Protein AF-A0A4S4A3K8-F1 (afdb_monomer_lite)

Radius of gyration: 28.91 Å; chains: 1; bounding box: 58×106×48 Å

Organism: NCBI:txid2565924

Secondary structure (DSSP, 8-state):
-------------------------------PPPPPHHHHHHHHHHTTGGGG-SSPP-TT-GGG--TT-GGGSSEEEEEHHHHHTT--TTTHHHHHHHHHTTT----EEE-TTHHHH-EEEETTEEEE---HHHHHTT-HHHHHHHHHHHHHHHHHHHTT---EEEEE--SSEEEEEEE-HHHHHHHHHHHTT-TTTS-B--

Structure (mmCIF, N/CA/C/O backbone):
data_AF-A0A4S4A3K8-F1
#
_entry.id   AF-A0A4S4A3K8-F1
#
loop_
_atom_site.group_PDB
_atom_site.id
_atom_site.type_symbol
_atom_site.label_atom_id
_atom_site.label_alt_id
_atom_site.label_comp_id
_atom_site.label_asym_id
_atom_site.label_entity_id
_atom_site.label_seq_id
_atom_site.pdbx_PDB_ins_code
_atom_site.Cartn_x
_atom_site.Cartn_y
_atom_site.Cartn_z
_atom_site.occupancy
_atom_site.B_iso_or_equiv
_atom_site.auth_seq_id
_atom_site.auth_comp_id
_atom_site.auth_asym_id
_atom_site.auth_atom_id
_atom_site.pdbx_PDB_model_num
ATOM 1 N N . MET A 1 1 ? 43.089 92.356 -0.340 1.00 37.81 1 MET A N 1
ATOM 2 C CA . MET A 1 1 ? 42.004 93.069 -1.051 1.00 37.81 1 MET A CA 1
ATOM 3 C C . MET A 1 1 ? 40.824 92.126 -1.214 1.00 37.81 1 MET A C 1
ATOM 5 O O . MET A 1 1 ? 41.034 90.930 -1.343 1.00 37.81 1 MET A O 1
ATOM 9 N N . LYS A 1 2 ? 39.619 92.682 -1.082 1.00 40.88 2 LYS A N 1
ATOM 10 C CA . LYS A 1 2 ? 38.304 92.027 -1.048 1.00 40.88 2 LYS A CA 1
ATOM 11 C C . LYS A 1 2 ? 37.915 91.407 -2.401 1.00 40.88 2 LYS A C 1
ATOM 13 O O . LYS A 1 2 ? 38.383 91.901 -3.421 1.00 40.88 2 LYS A O 1
ATOM 18 N N . CYS A 1 3 ? 37.003 90.428 -2.350 1.00 38.78 3 CYS A N 1
ATOM 19 C CA . CYS A 1 3 ? 35.752 90.284 -3.135 1.00 38.78 3 CYS A CA 1
ATOM 20 C C . CYS A 1 3 ? 35.477 88.792 -3.411 1.00 38.78 3 CYS A C 1
ATOM 22 O O . CYS A 1 3 ? 36.275 88.133 -4.060 1.00 38.78 3 CYS A O 1
ATOM 24 N N . LEU A 1 4 ? 34.519 88.168 -2.711 1.00 43.31 4 LEU A N 1
ATOM 25 C CA . LEU A 1 4 ? 33.083 88.052 -3.051 1.00 43.31 4 LEU A CA 1
ATOM 26 C C . LEU A 1 4 ? 32.822 87.376 -4.404 1.00 43.31 4 LEU A C 1
ATOM 28 O O . LEU A 1 4 ? 33.165 87.968 -5.416 1.00 43.31 4 LEU A O 1
ATOM 32 N N . PHE A 1 5 ? 32.142 86.219 -4.386 1.00 41.81 5 PHE A N 1
ATOM 33 C CA . PHE A 1 5 ? 30.999 85.821 -5.241 1.00 41.81 5 PHE A CA 1
ATOM 34 C C . PHE A 1 5 ? 30.531 84.383 -4.860 1.00 41.81 5 PHE A C 1
ATOM 36 O O . PHE A 1 5 ? 31.251 83.714 -4.121 1.00 41.81 5 PHE A O 1
ATOM 43 N N . PRO A 1 6 ? 29.293 83.942 -5.174 1.00 50.34 6 PRO A N 1
ATOM 44 C CA . PRO A 1 6 ? 28.219 83.918 -4.185 1.00 50.34 6 PRO A CA 1
ATOM 45 C C . PRO A 1 6 ? 27.569 82.535 -3.961 1.00 50.34 6 PRO A C 1
ATOM 47 O O . PRO A 1 6 ? 27.808 81.554 -4.657 1.00 50.34 6 PRO A O 1
ATOM 50 N N . LEU A 1 7 ? 26.677 82.561 -2.974 1.00 42.59 7 LEU A N 1
ATOM 51 C CA . LEU A 1 7 ? 25.586 81.652 -2.637 1.00 42.59 7 LEU A CA 1
ATOM 52 C C . LEU A 1 7 ? 24.757 81.195 -3.863 1.00 42.59 7 LEU A C 1
ATOM 54 O O . LEU A 1 7 ? 24.256 82.038 -4.608 1.00 42.59 7 LEU A O 1
ATOM 58 N N . LEU A 1 8 ? 24.506 79.887 -3.994 1.00 42.75 8 LEU A N 1
ATOM 59 C CA . LEU A 1 8 ? 23.349 79.360 -4.727 1.00 42.75 8 LEU A CA 1
ATOM 60 C C . LEU A 1 8 ? 22.557 78.425 -3.804 1.00 42.75 8 LEU A C 1
ATOM 62 O O . LEU A 1 8 ? 23.051 77.396 -3.346 1.00 42.75 8 LEU A O 1
ATOM 66 N N . LEU A 1 9 ? 21.332 78.853 -3.513 1.00 45.09 9 LEU A N 1
ATOM 67 C CA . LEU A 1 9 ? 20.295 78.137 -2.782 1.00 45.09 9 LEU A CA 1
ATOM 68 C C . LEU A 1 9 ? 19.829 76.921 -3.601 1.00 45.09 9 LEU A C 1
ATOM 70 O O . LEU A 1 9 ? 19.500 77.076 -4.777 1.00 45.09 9 LEU A O 1
ATOM 74 N N . LEU A 1 10 ? 19.692 75.752 -2.970 1.00 39.78 10 LEU A N 1
ATOM 75 C CA . LEU A 1 10 ? 18.858 74.671 -3.496 1.00 39.78 10 LEU A CA 1
ATOM 76 C C . LEU A 1 10 ? 17.927 74.169 -2.386 1.00 39.78 10 LEU A C 1
ATOM 78 O O . LEU A 1 10 ? 18.338 73.462 -1.470 1.00 39.78 10 LEU A O 1
ATOM 82 N N . THR A 1 11 ? 16.662 74.570 -2.459 1.00 48.94 11 THR A N 1
ATOM 83 C CA . THR A 1 11 ? 15.556 74.003 -1.682 1.00 48.94 11 THR A CA 1
ATOM 84 C C . THR A 1 11 ? 14.866 72.935 -2.515 1.00 48.94 11 THR A C 1
ATOM 86 O O . THR A 1 11 ? 14.270 73.289 -3.530 1.00 48.94 11 THR A O 1
ATOM 89 N N . ILE A 1 12 ? 14.864 71.668 -2.075 1.00 49.34 12 ILE A N 1
ATOM 90 C CA . ILE A 1 12 ? 13.876 70.679 -2.534 1.00 49.34 12 ILE A CA 1
ATOM 91 C C . ILE A 1 12 ? 13.347 69.835 -1.356 1.00 49.34 12 ILE A C 1
ATOM 93 O O . ILE A 1 12 ? 13.995 68.915 -0.875 1.00 49.34 12 ILE A O 1
ATOM 97 N N . ILE A 1 13 ? 12.152 70.241 -0.915 1.00 45.47 13 ILE A N 1
ATOM 98 C CA . ILE A 1 13 ? 10.940 69.463 -0.600 1.00 45.47 13 ILE A CA 1
ATOM 99 C C . ILE A 1 13 ? 11.078 68.235 0.326 1.00 45.47 13 ILE A C 1
ATOM 101 O O . ILE A 1 13 ? 11.463 67.139 -0.072 1.00 45.47 13 ILE A O 1
ATOM 105 N N . VAL A 1 14 ? 10.593 68.428 1.557 1.00 44.03 14 VAL A N 1
ATOM 106 C CA . VAL A 1 14 ? 10.174 67.391 2.509 1.00 44.03 14 VAL A CA 1
ATOM 107 C C . VAL A 1 14 ? 9.036 66.571 1.891 1.00 44.03 14 VAL A C 1
ATOM 109 O O . VAL A 1 14 ? 7.937 67.083 1.693 1.00 44.03 14 VAL A O 1
ATOM 112 N N . SER A 1 15 ? 9.285 65.292 1.608 1.00 36.69 15 SER A N 1
ATOM 113 C CA . SER A 1 15 ? 8.227 64.331 1.291 1.00 36.69 15 SER A CA 1
ATOM 114 C C . SER A 1 15 ? 7.783 63.633 2.574 1.00 36.69 15 SER A C 1
ATOM 116 O O . SER A 1 15 ? 8.531 62.848 3.155 1.00 36.69 15 SER A O 1
ATOM 118 N N . CYS A 1 16 ? 6.549 63.898 3.002 1.00 34.81 16 CYS A N 1
ATOM 119 C CA . CYS A 1 16 ? 5.850 63.102 4.006 1.00 34.81 16 CYS A CA 1
ATOM 120 C C . CYS A 1 16 ? 5.718 61.653 3.516 1.00 34.81 16 CYS A C 1
ATOM 122 O O . CYS A 1 16 ? 5.050 61.394 2.516 1.00 34.81 16 CYS A O 1
ATOM 124 N N . GLN A 1 17 ? 6.308 60.698 4.233 1.00 42.44 17 GLN A N 1
ATOM 125 C CA . GLN A 1 17 ? 5.924 59.293 4.126 1.00 42.44 17 GLN A CA 1
ATOM 126 C C . GLN A 1 17 ? 4.972 58.966 5.276 1.00 42.44 17 GLN A C 1
ATOM 128 O O . GLN A 1 17 ? 5.379 58.854 6.430 1.00 42.44 17 GLN A O 1
ATOM 133 N N . ASN A 1 18 ? 3.692 58.803 4.944 1.00 40.09 18 ASN A N 1
ATOM 134 C CA . ASN A 1 18 ? 2.722 58.159 5.820 1.00 40.09 18 ASN A CA 1
ATOM 135 C C . ASN A 1 18 ? 3.118 56.683 5.976 1.00 40.09 18 ASN A C 1
ATOM 137 O O . ASN A 1 18 ? 2.835 55.865 5.100 1.00 40.09 18 ASN A O 1
ATOM 141 N N . LYS A 1 19 ? 3.764 56.332 7.092 1.00 36.53 19 LYS A N 1
ATOM 142 C CA . LYS A 1 19 ? 3.846 54.942 7.553 1.00 36.53 19 LYS A CA 1
ATOM 143 C C . LYS A 1 19 ? 2.440 54.505 7.965 1.00 36.53 19 LYS A C 1
ATOM 145 O O . LYS A 1 19 ? 1.969 54.862 9.038 1.00 36.53 19 LYS A O 1
ATOM 150 N N . LYS A 1 20 ? 1.765 53.739 7.108 1.00 35.91 20 LYS A N 1
ATOM 151 C CA . LYS A 1 20 ? 0.682 52.861 7.556 1.00 35.91 20 LYS A CA 1
ATOM 152 C C . LYS A 1 20 ? 1.334 51.664 8.241 1.00 35.91 20 LYS A C 1
ATOM 154 O O . LYS A 1 20 ? 1.954 50.839 7.574 1.00 35.91 20 LYS A O 1
ATOM 159 N N . GLU A 1 21 ? 1.227 51.602 9.563 1.00 35.44 21 GLU A N 1
ATOM 160 C CA . GLU A 1 21 ? 1.401 50.352 10.297 1.00 35.44 21 GLU A CA 1
ATOM 161 C C . GLU A 1 21 ? 0.352 49.359 9.795 1.00 35.44 21 GLU A C 1
ATOM 163 O O . GLU A 1 21 ? -0.852 49.569 9.920 1.00 35.44 21 GLU A O 1
ATOM 168 N N . SER A 1 22 ? 0.822 48.290 9.160 1.00 35.41 22 SER A N 1
ATOM 169 C CA . SER A 1 22 ? 0.015 47.104 8.923 1.00 35.41 22 SER A CA 1
ATOM 170 C C . SER A 1 22 ? -0.019 46.323 10.231 1.00 35.41 22 SER A C 1
ATOM 172 O O . SER A 1 22 ? 0.891 45.537 10.509 1.00 35.41 22 SER A O 1
ATOM 174 N N . GLU A 1 23 ? -1.056 46.541 11.037 1.00 37.91 23 GLU A N 1
ATOM 175 C CA . GLU A 1 23 ? -1.419 45.630 12.119 1.00 37.91 23 GLU A CA 1
ATOM 176 C C . GLU A 1 23 ? -1.639 44.240 11.521 1.00 37.91 23 GLU A C 1
ATOM 178 O O . GLU A 1 23 ? -2.648 43.934 10.887 1.00 37.91 23 GLU A O 1
ATOM 183 N N . THR A 1 24 ? -0.635 43.385 11.686 1.00 33.47 24 THR A N 1
ATOM 184 C CA . THR A 1 24 ? -0.768 41.967 11.389 1.00 33.47 24 THR A CA 1
ATOM 185 C C . THR A 1 24 ? -1.644 41.396 12.493 1.00 33.47 24 THR A C 1
ATOM 187 O O . THR A 1 24 ? -1.159 41.110 13.589 1.00 33.47 24 THR A O 1
ATOM 190 N N . ILE A 1 25 ? -2.945 41.275 12.227 1.00 37.66 25 ILE A N 1
ATOM 191 C CA . ILE A 1 25 ? -3.861 40.499 13.060 1.00 37.66 25 ILE A CA 1
ATOM 192 C C . ILE A 1 25 ? -3.296 39.079 13.086 1.00 37.66 25 ILE A C 1
ATOM 194 O O . ILE A 1 25 ? -3.473 38.303 12.148 1.00 37.66 25 ILE A O 1
ATOM 198 N N . LYS A 1 26 ? -2.575 38.741 14.159 1.00 38.84 26 LYS A N 1
ATOM 199 C CA . LYS A 1 26 ? -2.268 37.359 14.513 1.00 38.84 26 LYS A CA 1
ATOM 200 C C . LYS A 1 26 ? -3.602 36.724 14.864 1.00 38.84 26 LYS A C 1
ATOM 202 O O . LYS A 1 26 ? -4.024 36.747 16.017 1.00 38.84 26 LYS A O 1
ATOM 207 N N . THR A 1 27 ? -4.300 36.206 13.860 1.00 41.34 27 THR A N 1
ATOM 208 C CA . THR A 1 27 ? -5.381 35.257 14.090 1.00 41.34 27 THR A CA 1
ATOM 209 C C . THR A 1 27 ? -4.723 34.111 14.839 1.00 41.34 27 THR A C 1
ATOM 211 O O . THR A 1 27 ? -3.877 33.404 14.290 1.00 41.34 27 THR A O 1
ATOM 214 N N . ALA A 1 28 ? -5.011 33.998 16.134 1.00 45.59 28 ALA A N 1
ATOM 215 C CA . ALA A 1 28 ? -4.645 32.823 16.893 1.00 45.59 28 ALA A CA 1
ATOM 216 C C . ALA A 1 28 ? -5.338 31.658 16.189 1.00 45.59 28 ALA A C 1
ATOM 218 O O . ALA A 1 28 ? -6.553 31.502 16.285 1.00 45.59 28 ALA A O 1
ATOM 219 N N . VAL A 1 29 ? -4.575 30.901 15.399 1.00 44.34 29 VAL A N 1
ATOM 220 C CA . VAL A 1 29 ? -5.022 29.615 14.884 1.00 44.34 29 VAL A CA 1
ATOM 221 C C . VAL A 1 29 ? -5.263 28.788 16.133 1.00 44.34 29 VAL A C 1
ATOM 223 O O . VAL A 1 29 ? -4.316 28.336 16.778 1.00 44.34 29 VAL A O 1
ATOM 226 N N . VAL A 1 30 ? -6.528 28.689 16.534 1.00 44.69 30 VAL A N 1
ATOM 227 C CA . VAL A 1 30 ? -6.963 27.764 17.570 1.00 44.69 30 VAL A CA 1
ATOM 228 C C . VAL A 1 30 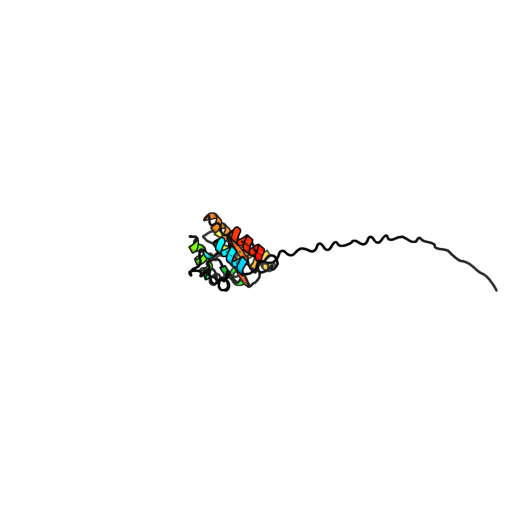? -6.602 26.394 17.018 1.00 44.69 30 VAL A C 1
ATOM 230 O O . VAL A 1 30 ? -7.283 25.877 16.136 1.00 44.69 30 VAL A O 1
ATOM 233 N N . LYS A 1 31 ? -5.453 25.855 17.440 1.00 60.03 31 LYS A N 1
ATOM 234 C CA . LYS A 1 31 ? -5.080 24.483 17.114 1.00 60.03 31 LYS A CA 1
ATOM 235 C C . LYS A 1 31 ? -6.188 23.622 17.698 1.00 60.03 31 LYS A C 1
ATOM 237 O O . LYS A 1 31 ? -6.378 23.643 18.915 1.00 60.03 31 LYS A O 1
ATOM 242 N N . GLU A 1 32 ? -6.944 22.932 16.843 1.00 62.12 32 GLU A N 1
ATOM 243 C CA . GLU A 1 32 ? -7.860 21.908 17.334 1.00 62.12 32 GLU A CA 1
ATOM 244 C C . GLU A 1 32 ? -7.074 20.988 18.279 1.00 62.12 32 GLU A C 1
ATOM 246 O O . GLU A 1 32 ? -5.929 20.634 17.962 1.00 62.12 32 GLU A O 1
ATOM 251 N N . PRO A 1 33 ? -7.635 20.635 19.448 1.00 69.31 33 PRO A N 1
ATOM 252 C CA . PRO A 1 33 ? -6.976 19.706 20.346 1.00 69.31 33 PRO A CA 1
ATOM 253 C C . PRO A 1 33 ? -6.688 18.410 19.585 1.00 69.31 33 PRO A C 1
ATOM 255 O O . PRO A 1 33 ? -7.560 17.861 18.905 1.00 69.31 33 PRO A O 1
ATOM 258 N N . GLN A 1 34 ? -5.438 17.953 19.660 1.00 81.19 34 GLN A N 1
ATOM 259 C CA . GLN A 1 34 ? -5.041 16.716 19.005 1.00 81.19 34 GLN A CA 1
ATOM 260 C C . GLN A 1 34 ? -5.738 15.533 19.663 1.00 81.19 34 GLN A C 1
ATOM 262 O O . GLN A 1 34 ? -5.839 15.461 20.885 1.00 81.19 34 GLN A O 1
ATOM 267 N N . MET A 1 35 ? -6.211 14.609 18.828 1.00 89.38 35 MET A N 1
ATOM 268 C CA . MET A 1 35 ? -6.862 13.384 19.274 1.00 89.38 35 MET A CA 1
ATOM 269 C C . MET A 1 35 ? -5.902 12.568 20.145 1.00 89.38 35 MET A C 1
ATOM 271 O O . MET A 1 35 ? -4.769 12.290 19.733 1.00 89.38 35 MET A O 1
ATOM 275 N N . THR A 1 36 ? -6.354 12.167 21.331 1.00 90.62 36 THR A N 1
ATOM 276 C CA . THR A 1 36 ? -5.573 11.279 22.205 1.00 90.62 36 THR A CA 1
ATOM 277 C C . THR A 1 36 ? -5.426 9.890 21.575 1.00 90.62 36 THR A C 1
ATOM 279 O O . THR A 1 36 ? -6.204 9.515 20.697 1.00 90.62 36 THR A O 1
ATOM 282 N N . ASP A 1 37 ? -4.429 9.111 21.999 1.00 88.88 37 ASP A N 1
ATOM 283 C CA . ASP A 1 37 ? -4.223 7.753 21.464 1.00 88.88 37 ASP A CA 1
ATOM 284 C C . ASP A 1 37 ? -5.422 6.839 21.758 1.00 88.88 37 ASP A C 1
ATOM 286 O O . ASP A 1 37 ? -5.877 6.108 20.879 1.00 88.88 37 ASP A O 1
ATOM 290 N N . ASN A 1 38 ? -6.025 6.970 22.943 1.00 89.56 38 ASN A N 1
ATOM 291 C CA . ASN A 1 38 ? -7.210 6.197 23.319 1.00 89.56 38 ASN A CA 1
ATOM 292 C C . ASN A 1 38 ? -8.426 6.549 22.461 1.00 89.56 38 ASN A C 1
ATOM 294 O O . ASN A 1 38 ? -9.107 5.651 21.971 1.00 89.56 38 ASN A O 1
ATOM 298 N N . GLU A 1 39 ? -8.687 7.838 22.226 1.00 92.19 39 GLU A N 1
ATOM 299 C CA . GLU A 1 39 ? -9.763 8.261 21.319 1.00 92.19 39 GLU A CA 1
ATOM 300 C C . GLU A 1 39 ? -9.528 7.775 19.886 1.00 92.19 39 GLU A C 1
ATOM 302 O O . GLU A 1 39 ? -10.478 7.400 19.197 1.00 92.19 39 GLU A O 1
ATOM 307 N N . PHE A 1 40 ? -8.273 7.782 19.435 1.00 93.50 40 PHE A N 1
ATOM 308 C CA . PHE A 1 40 ? -7.886 7.304 18.113 1.00 93.50 40 PHE A CA 1
ATOM 309 C C . PHE A 1 40 ? -8.176 5.811 17.948 1.00 93.50 40 PHE A C 1
ATOM 311 O O . PHE A 1 40 ? -8.888 5.423 17.018 1.00 93.50 40 PHE A O 1
ATOM 318 N N . VAL A 1 41 ? -7.711 4.984 18.885 1.00 92.06 41 VAL A N 1
ATOM 319 C CA . VAL A 1 41 ? -7.946 3.534 18.875 1.00 92.06 41 VAL A CA 1
ATOM 320 C C . VAL A 1 41 ? -9.437 3.210 19.005 1.00 92.06 41 VAL A C 1
ATOM 322 O O . VAL A 1 41 ? -9.948 2.401 18.232 1.00 92.06 41 VAL A O 1
ATOM 325 N N . LEU A 1 42 ? -10.163 3.878 19.910 1.00 91.81 42 LEU A N 1
ATOM 326 C CA . LEU A 1 42 ? -11.614 3.722 20.079 1.00 91.81 42 LEU A CA 1
ATOM 327 C C . LEU A 1 42 ? -12.376 3.949 18.774 1.00 91.81 42 LEU A C 1
ATOM 329 O O . LEU A 1 42 ? -13.128 3.082 18.329 1.00 91.81 42 LEU A O 1
ATOM 333 N N . LYS A 1 43 ? -12.131 5.088 18.119 1.00 95.12 43 LYS A N 1
ATOM 334 C CA . LYS A 1 43 ? -12.773 5.421 16.842 1.00 95.12 43 LYS A CA 1
ATOM 335 C C . LYS A 1 43 ? -12.453 4.391 15.764 1.00 95.12 43 LYS A C 1
ATOM 337 O O . LYS A 1 43 ? -13.327 4.060 14.969 1.00 95.12 43 LYS A O 1
ATOM 342 N N . LEU A 1 44 ? -11.225 3.869 15.725 1.00 95.25 44 LEU A N 1
ATOM 343 C CA . LEU A 1 44 ? -10.831 2.828 14.772 1.00 95.25 44 LEU A CA 1
ATOM 344 C C . LEU A 1 44 ? -11.526 1.486 15.032 1.00 95.25 44 LEU A C 1
ATOM 346 O O . LEU A 1 44 ? -11.910 0.815 14.070 1.00 95.25 44 LEU A O 1
ATOM 350 N N . ILE A 1 45 ? -11.729 1.110 16.299 1.00 92.94 45 ILE A N 1
ATOM 351 C CA . ILE A 1 45 ? -12.534 -0.063 16.676 1.00 92.94 45 ILE A CA 1
ATOM 352 C C . ILE A 1 45 ? -13.972 0.111 16.172 1.00 92.94 45 ILE A C 1
ATOM 354 O O . ILE A 1 45 ? -14.486 -0.782 15.497 1.00 92.94 45 ILE A O 1
ATOM 358 N N . GLU A 1 46 ? -14.593 1.267 16.428 1.00 94.38 46 GLU A N 1
ATOM 359 C CA . GLU A 1 46 ? -15.973 1.574 16.011 1.00 94.38 46 GLU A CA 1
ATOM 360 C C . GLU A 1 46 ? -16.172 1.465 14.493 1.00 94.38 46 GLU A C 1
ATOM 362 O O . GLU A 1 46 ? -17.191 0.948 14.035 1.00 94.38 46 GLU A O 1
ATOM 367 N N . VAL A 1 47 ? -15.187 1.899 13.696 1.00 96.69 47 VAL A N 1
ATOM 368 C CA . VAL A 1 47 ? -15.236 1.805 12.223 1.00 96.69 47 VAL A CA 1
ATOM 369 C C . VAL A 1 47 ? -14.618 0.516 11.668 1.00 96.69 47 VAL A C 1
ATOM 371 O O . VAL A 1 47 ? -14.293 0.435 10.479 1.00 96.69 47 VAL A O 1
ATOM 374 N N . GLY A 1 48 ? -14.427 -0.499 12.514 1.00 94.62 48 GLY A N 1
ATOM 375 C CA . GLY A 1 48 ? -14.038 -1.846 12.100 1.00 94.62 48 GLY A CA 1
ATOM 376 C C . GLY A 1 48 ? -12.635 -1.960 11.500 1.00 94.62 48 GLY A C 1
ATOM 377 O O . GLY A 1 48 ? -12.409 -2.841 10.668 1.00 94.62 48 GLY A O 1
ATOM 378 N N . PHE A 1 49 ? -11.682 -1.107 11.896 1.00 95.88 49 PHE A N 1
ATOM 379 C CA . PHE A 1 49 ? -10.283 -1.184 11.436 1.00 95.88 49 PHE A CA 1
ATOM 380 C C . PHE A 1 49 ? -9.686 -2.579 11.661 1.00 95.88 49 PHE A C 1
ATOM 382 O O . PHE A 1 49 ? -8.997 -3.140 10.819 1.00 95.88 49 PHE A O 1
ATOM 389 N N . PHE A 1 50 ? -10.047 -3.192 12.775 1.00 93.19 50 PHE A N 1
ATOM 390 C CA . PHE A 1 50 ? -9.467 -4.432 13.253 1.00 93.19 50 PHE A CA 1
ATOM 391 C C . PHE A 1 50 ? -10.154 -5.716 12.759 1.00 93.19 50 PHE A C 1
ATOM 393 O O . PHE A 1 50 ? -9.769 -6.815 13.159 1.00 93.19 50 PHE A O 1
ATOM 400 N N . LYS A 1 51 ? -11.145 -5.602 11.865 1.00 92.50 51 LYS A N 1
ATOM 401 C CA . LYS A 1 51 ? -11.982 -6.715 11.376 1.00 92.50 51 LYS A CA 1
ATOM 402 C C . LYS A 1 51 ? -11.197 -7.894 10.781 1.00 92.50 51 LYS A C 1
ATOM 404 O O . LYS A 1 51 ? -11.683 -9.020 10.816 1.00 92.50 51 LYS A O 1
ATOM 409 N N . HIS A 1 52 ? -10.023 -7.640 10.204 1.00 93.19 52 HIS A N 1
ATOM 410 C CA . HIS A 1 52 ? -9.217 -8.647 9.505 1.00 93.19 52 HIS A CA 1
ATOM 411 C C . HIS A 1 52 ? -7.976 -9.098 10.285 1.00 93.19 52 HIS A C 1
ATOM 413 O O . HIS A 1 52 ? -7.111 -9.754 9.706 1.00 93.19 52 HIS A O 1
ATOM 419 N N . THR A 1 53 ? -7.888 -8.771 11.575 1.00 91.50 53 THR A N 1
ATOM 420 C CA . THR A 1 53 ? -6.750 -9.144 12.425 1.00 91.50 53 THR A CA 1
ATOM 421 C C . THR A 1 53 ? -6.669 -10.664 12.608 1.00 91.50 53 THR A C 1
ATOM 423 O O . THR A 1 53 ? -7.699 -11.328 12.717 1.00 91.50 53 THR A O 1
ATOM 426 N N . GLU A 1 54 ? -5.459 -11.231 12.624 1.00 83.06 54 GLU A N 1
ATOM 427 C CA . GLU A 1 54 ? -5.257 -12.680 12.834 1.00 83.06 54 GLU A CA 1
ATOM 428 C C . GLU A 1 54 ? -5.553 -13.139 14.270 1.00 83.06 54 GLU A C 1
ATOM 430 O O . GLU A 1 54 ? -5.907 -14.295 14.494 1.00 83.06 54 GLU A O 1
ATOM 435 N N . SER A 1 55 ? -5.403 -12.248 15.249 1.00 76.44 55 SER A N 1
ATOM 436 C CA . SER A 1 55 ? -5.675 -12.503 16.660 1.00 76.44 55 SER A CA 1
ATOM 437 C C . SER A 1 55 ? -6.996 -11.876 17.102 1.00 76.44 55 SER A C 1
ATOM 439 O O . SER A 1 55 ? -7.440 -10.844 16.592 1.00 76.44 55 SER A O 1
ATOM 441 N N . THR A 1 56 ? -7.626 -12.493 18.103 1.00 72.25 56 THR A N 1
ATOM 442 C CA . THR A 1 56 ? -8.714 -11.854 18.844 1.00 72.25 56 THR A CA 1
ATOM 443 C C . THR A 1 56 ? -8.185 -10.612 19.536 1.00 72.25 56 THR A C 1
ATOM 445 O O . THR A 1 56 ? -7.264 -10.690 20.350 1.00 72.25 56 THR A O 1
ATOM 448 N N . ILE A 1 57 ? -8.798 -9.478 19.227 1.00 72.81 57 ILE A N 1
ATOM 449 C CA . ILE A 1 57 ? -8.459 -8.208 19.849 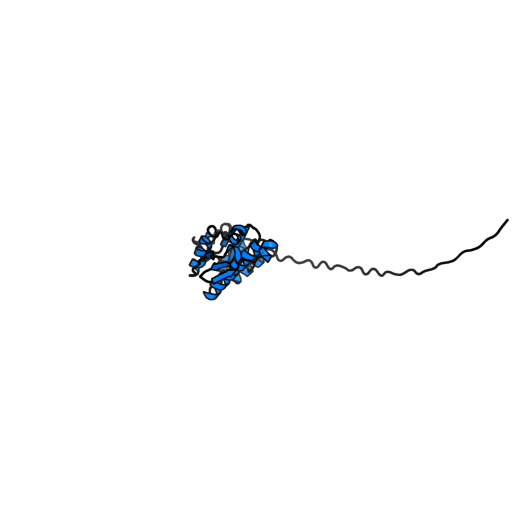1.00 72.81 57 ILE A CA 1
ATOM 450 C C . ILE A 1 57 ? -9.153 -8.089 21.195 1.00 72.81 57 ILE A C 1
ATOM 452 O O . ILE A 1 57 ? -10.379 -8.131 21.289 1.00 72.81 57 ILE A O 1
ATOM 456 N N . ASP A 1 58 ? -8.338 -7.922 22.232 1.00 75.81 58 ASP A N 1
ATOM 457 C CA . ASP A 1 58 ? -8.799 -7.554 23.560 1.00 75.81 58 ASP A CA 1
ATOM 458 C C . ASP A 1 58 ? -9.009 -6.037 23.609 1.00 75.81 58 ASP A C 1
ATOM 460 O O . ASP A 1 58 ? -8.092 -5.259 23.877 1.00 75.81 58 ASP A O 1
ATOM 464 N N . THR A 1 59 ? -10.241 -5.607 23.337 1.00 69.56 59 THR A N 1
ATOM 465 C CA . THR A 1 59 ? -10.618 -4.187 23.352 1.00 69.56 59 THR A CA 1
ATOM 466 C C . THR A 1 59 ? -10.504 -3.550 24.739 1.00 69.56 59 THR A C 1
ATOM 468 O O . THR A 1 59 ? -10.600 -2.331 24.840 1.00 69.56 59 THR A O 1
ATOM 471 N N . THR A 1 60 ? -10.297 -4.331 25.808 1.00 73.56 60 THR A N 1
ATOM 472 C CA . THR A 1 60 ? -10.048 -3.796 27.158 1.00 73.56 60 THR A CA 1
ATOM 473 C C . THR A 1 60 ? -8.604 -3.326 27.350 1.00 73.56 60 THR A C 1
ATOM 475 O O . THR A 1 60 ? -8.321 -2.594 28.295 1.00 73.56 60 THR A O 1
ATOM 478 N N . LYS A 1 61 ? -7.699 -3.682 26.428 1.00 76.56 61 LYS A N 1
ATOM 479 C CA . LYS A 1 61 ? -6.280 -3.302 26.443 1.00 76.56 61 LYS A CA 1
ATOM 480 C C . LYS A 1 61 ? -5.944 -2.370 25.280 1.00 76.56 61 LYS A C 1
ATOM 482 O O . LYS A 1 61 ? -5.101 -2.688 24.444 1.00 76.56 61 LYS A O 1
ATOM 487 N N . MET A 1 62 ? -6.607 -1.217 25.222 1.00 72.81 62 MET A N 1
ATOM 488 C CA . MET A 1 62 ? -6.440 -0.234 24.137 1.00 72.81 62 MET A CA 1
ATOM 489 C C . MET A 1 62 ? -4.986 0.173 23.910 1.00 72.81 62 MET A C 1
ATOM 491 O O . MET A 1 62 ? -4.543 0.191 22.767 1.00 72.81 62 MET A O 1
ATOM 495 N N . ASP A 1 63 ? -4.232 0.372 24.991 1.00 72.06 63 ASP A N 1
ATOM 496 C CA . ASP A 1 63 ? -2.812 0.741 24.951 1.00 72.06 63 ASP A CA 1
ATOM 497 C C . ASP A 1 63 ? -1.926 -0.314 24.259 1.00 72.06 63 ASP A C 1
ATOM 499 O O . ASP A 1 63 ? -0.797 -0.027 23.872 1.00 72.06 63 ASP A O 1
ATOM 503 N N . SER A 1 64 ? -2.421 -1.548 24.101 1.00 71.69 64 SER A N 1
ATOM 504 C CA . SER A 1 64 ? -1.713 -2.635 23.414 1.00 71.69 64 SER A CA 1
ATOM 505 C C . SER A 1 64 ? -2.042 -2.752 21.923 1.00 71.69 64 SER A C 1
ATOM 507 O O . SER A 1 64 ? -1.405 -3.537 21.221 1.00 71.69 64 SER A O 1
ATOM 509 N N . LEU A 1 65 ? -3.023 -1.993 21.417 1.00 83.69 65 LEU A N 1
ATOM 510 C CA . LEU A 1 65 ? -3.442 -2.073 20.020 1.00 83.69 65 LEU A CA 1
ATOM 511 C C . LEU A 1 65 ? -2.552 -1.212 19.128 1.00 83.69 65 LEU A C 1
ATOM 513 O O . LEU A 1 65 ? -2.696 0.005 19.045 1.00 83.69 65 LEU A O 1
ATOM 517 N N . ASN A 1 66 ? -1.658 -1.879 18.403 1.00 88.38 66 ASN A N 1
ATOM 518 C CA . ASN A 1 66 ? -0.792 -1.244 17.423 1.00 88.38 66 ASN A CA 1
ATOM 519 C C . ASN A 1 66 ? -1.437 -1.258 16.027 1.00 88.38 66 ASN A C 1
ATOM 521 O O . ASN A 1 66 ? -1.580 -2.308 15.400 1.00 88.38 66 ASN A O 1
ATOM 525 N N . VAL A 1 67 ? -1.792 -0.079 15.511 1.00 91.50 67 VAL A N 1
ATOM 526 C CA . VAL A 1 67 ? -2.374 0.077 14.162 1.00 91.50 67 VAL A CA 1
ATOM 527 C C . VAL A 1 67 ? -1.373 -0.196 13.031 1.00 91.50 67 VAL A C 1
ATOM 529 O O . VAL A 1 67 ? -1.787 -0.395 11.891 1.00 91.50 67 VAL A O 1
ATOM 532 N N . TYR A 1 68 ? -0.078 -0.232 13.353 1.00 92.25 68 TYR A N 1
ATOM 533 C CA . TYR A 1 68 ? 1.029 -0.551 12.449 1.00 92.25 68 TYR A CA 1
ATOM 534 C C . TYR A 1 68 ? 1.531 -1.997 12.620 1.00 92.25 68 TYR A C 1
ATOM 536 O O . TYR A 1 68 ? 2.619 -2.336 12.166 1.00 92.25 68 TYR A O 1
ATOM 544 N N . ASP A 1 69 ? 0.771 -2.865 13.294 1.00 92.25 69 ASP A N 1
ATOM 545 C CA . ASP A 1 69 ? 1.063 -4.300 13.335 1.00 92.25 69 ASP A CA 1
ATOM 546 C C . ASP A 1 69 ? 0.584 -4.965 12.034 1.00 92.25 69 ASP A C 1
ATOM 548 O O . ASP A 1 69 ? -0.582 -4.858 11.647 1.00 92.25 69 ASP A O 1
ATOM 552 N N . GLU A 1 70 ? 1.468 -5.692 11.356 1.00 93.75 70 GLU A N 1
ATOM 553 C CA . GLU A 1 70 ? 1.160 -6.446 10.137 1.00 93.75 70 GLU A CA 1
ATOM 554 C C . GLU A 1 70 ? 0.082 -7.525 10.348 1.00 93.75 70 GLU A C 1
ATOM 556 O O . GLU A 1 70 ? -0.644 -7.882 9.413 1.00 93.75 70 GLU A O 1
ATOM 561 N N . ASN A 1 71 ? -0.106 -8.001 11.582 1.00 93.00 71 ASN A N 1
ATOM 562 C CA . ASN A 1 71 ? -1.163 -8.948 11.943 1.00 93.00 71 ASN A CA 1
ATOM 563 C C . ASN A 1 71 ? -2.567 -8.349 11.874 1.00 93.00 71 ASN A C 1
ATOM 565 O O . ASN A 1 71 ? -3.534 -9.109 11.809 1.00 93.00 71 ASN A O 1
ATOM 569 N N . THR A 1 72 ? -2.701 -7.020 11.827 1.00 94.94 72 THR A N 1
ATOM 570 C CA . THR A 1 72 ? -3.981 -6.347 11.538 1.00 94.94 72 THR A CA 1
ATOM 571 C C . THR A 1 72 ? -4.461 -6.609 10.111 1.00 94.94 72 THR A C 1
ATOM 573 O O . THR A 1 72 ? -5.631 -6.382 9.795 1.00 94.94 72 THR A O 1
ATOM 576 N N . ASN A 1 73 ? -3.561 -7.059 9.224 1.00 96.88 73 ASN A N 1
ATOM 577 C CA . ASN A 1 73 ? -3.777 -7.130 7.782 1.00 96.88 73 ASN A CA 1
ATOM 578 C C . ASN A 1 73 ? -4.262 -5.787 7.203 1.00 96.88 73 ASN A C 1
ATOM 580 O O . ASN A 1 73 ? -5.077 -5.750 6.275 1.00 96.88 73 ASN A O 1
ATOM 584 N N . LYS A 1 74 ? -3.794 -4.679 7.779 1.00 97.50 74 LYS A N 1
ATOM 585 C CA . LYS A 1 74 ? -4.053 -3.304 7.332 1.00 97.50 74 LYS A CA 1
ATOM 586 C C . LYS A 1 74 ? -2.770 -2.551 7.009 1.00 97.50 74 LYS A C 1
ATOM 588 O O . LYS A 1 74 ? -2.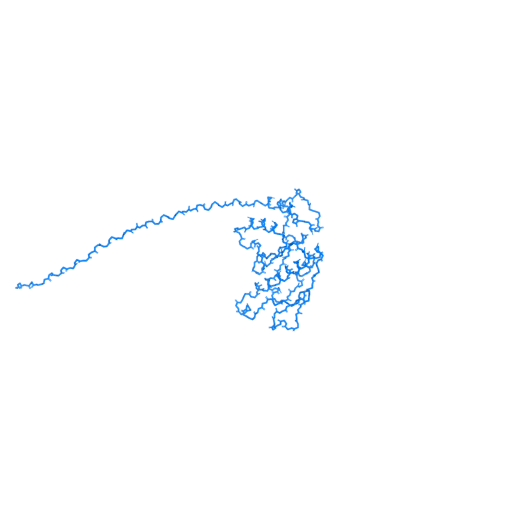852 -1.532 6.340 1.00 97.50 74 LYS A O 1
ATOM 593 N N . PHE A 1 75 ? -1.625 -3.055 7.454 1.00 97.19 75 PHE A N 1
ATOM 594 C CA . PHE A 1 75 ? -0.329 -2.408 7.345 1.00 97.19 75 PHE A CA 1
ATOM 595 C C . PHE A 1 75 ? 0.692 -3.323 6.666 1.00 97.19 75 PHE A C 1
ATOM 597 O O . PHE A 1 75 ? 0.666 -4.545 6.854 1.00 97.19 75 PHE A O 1
ATOM 604 N N . VAL A 1 76 ? 1.586 -2.712 5.893 1.00 97.06 76 VAL A N 1
ATOM 605 C CA . VAL A 1 76 ? 2.785 -3.343 5.339 1.00 97.06 76 VAL A CA 1
ATOM 606 C C . VAL A 1 76 ? 3.930 -2.333 5.344 1.00 97.06 76 VAL A C 1
ATOM 608 O O . VAL A 1 76 ? 3.745 -1.181 4.932 1.00 97.06 76 VAL A O 1
ATOM 611 N N . ARG A 1 77 ? 5.107 -2.762 5.805 1.00 95.62 77 ARG A N 1
ATOM 612 C CA . ARG A 1 77 ? 6.351 -2.001 5.645 1.00 95.62 77 ARG A CA 1
ATOM 613 C C . ARG A 1 77 ? 6.996 -2.337 4.306 1.00 95.62 77 ARG A C 1
ATOM 615 O O . ARG A 1 77 ? 6.930 -3.475 3.848 1.00 95.62 77 ARG A O 1
ATOM 622 N N . ILE A 1 78 ? 7.584 -1.334 3.671 1.00 95.00 78 ILE A N 1
ATOM 623 C CA . ILE A 1 78 ? 8.128 -1.429 2.322 1.00 95.00 78 ILE A CA 1
ATOM 624 C C . ILE A 1 78 ? 9.425 -0.644 2.297 1.00 95.00 78 ILE A C 1
ATOM 626 O O . ILE A 1 78 ? 9.460 0.509 2.708 1.00 95.00 78 ILE A O 1
ATOM 630 N N . ASP A 1 79 ? 10.480 -1.244 1.781 1.00 93.88 79 ASP A N 1
ATOM 631 C CA . ASP A 1 79 ? 11.633 -0.454 1.390 1.00 93.88 79 ASP A CA 1
ATOM 632 C C . ASP A 1 79 ? 11.350 0.156 0.006 1.00 93.88 79 ASP A C 1
ATOM 634 O O . ASP A 1 79 ? 11.061 -0.558 -0.963 1.00 93.88 79 ASP A O 1
ATOM 638 N N . ALA A 1 80 ? 11.327 1.490 -0.072 1.00 93.38 80 ALA A N 1
ATOM 639 C CA . ALA A 1 80 ? 11.052 2.189 -1.325 1.00 93.38 80 ALA A CA 1
ATOM 640 C C . ALA A 1 80 ? 12.139 1.929 -2.378 1.00 93.38 80 ALA A C 1
ATOM 642 O O . ALA A 1 80 ? 11.831 1.926 -3.575 1.00 93.38 80 ALA A O 1
ATOM 643 N N . GLU A 1 81 ? 13.379 1.701 -1.936 1.00 94.06 81 GLU A N 1
ATOM 644 C CA . GLU A 1 81 ? 14.500 1.330 -2.790 1.00 94.06 81 GLU A CA 1
ATOM 645 C C . GLU A 1 81 ? 14.275 -0.065 -3.359 1.00 94.06 81 GLU A C 1
ATOM 647 O O . GLU A 1 81 ? 14.241 -0.211 -4.578 1.00 94.06 81 GLU A O 1
ATOM 652 N N . GLU A 1 82 ? 13.965 -1.058 -2.518 1.00 95.19 82 GLU A N 1
ATOM 653 C CA . GLU A 1 82 ? 13.679 -2.418 -2.997 1.00 95.19 82 GLU A CA 1
ATOM 654 C C . GLU A 1 82 ? 12.534 -2.437 -4.017 1.00 95.19 82 GLU A C 1
ATOM 656 O O . GLU A 1 82 ? 12.652 -3.069 -5.067 1.00 95.19 82 GLU A O 1
ATOM 661 N N . LEU A 1 83 ? 11.442 -1.704 -3.767 1.00 96.50 83 LEU A N 1
ATOM 662 C CA . LEU A 1 83 ? 10.328 -1.617 -4.714 1.00 96.50 83 LEU A CA 1
ATOM 663 C C . LEU A 1 83 ? 10.770 -1.033 -6.063 1.00 96.50 83 LEU A C 1
ATOM 665 O O . LEU A 1 83 ? 10.356 -1.538 -7.111 1.00 96.50 83 LEU A O 1
ATOM 669 N N . ALA A 1 84 ? 11.580 0.026 -6.053 1.00 96.06 84 ALA A N 1
ATOM 670 C CA . ALA A 1 84 ? 12.040 0.678 -7.274 1.00 96.06 84 ALA A CA 1
ATOM 671 C C . ALA A 1 84 ? 13.124 -0.121 -8.011 1.00 96.06 84 ALA A C 1
ATOM 673 O O . ALA A 1 84 ? 13.167 -0.079 -9.234 1.00 96.06 84 ALA A O 1
ATOM 674 N N . GLU A 1 85 ? 13.933 -0.898 -7.293 1.00 95.31 85 GLU A N 1
ATOM 675 C CA . GLU A 1 85 ? 14.922 -1.840 -7.837 1.00 95.31 85 GLU A CA 1
ATOM 676 C C . GLU A 1 85 ? 14.316 -3.211 -8.185 1.00 95.31 85 GLU A C 1
ATOM 678 O O . GLU A 1 85 ? 15.009 -4.184 -8.504 1.00 95.31 85 GLU A O 1
ATOM 683 N N . PHE A 1 86 ? 12.985 -3.298 -8.163 1.00 96.62 86 PHE A N 1
ATOM 684 C CA . PHE A 1 86 ? 12.218 -4.478 -8.540 1.00 96.62 86 PHE A CA 1
ATOM 685 C C . PHE A 1 86 ? 12.479 -5.701 -7.644 1.00 96.62 86 PHE A C 1
ATOM 687 O O . PHE A 1 86 ? 12.361 -6.847 -8.087 1.00 96.62 86 PHE A O 1
ATOM 694 N N . ASN A 1 87 ? 12.844 -5.492 -6.385 1.00 95.94 87 ASN A N 1
ATOM 695 C CA . ASN A 1 87 ? 12.915 -6.529 -5.367 1.00 95.94 87 ASN A CA 1
ATOM 696 C C . ASN A 1 87 ? 11.613 -6.540 -4.552 1.00 95.94 87 ASN A C 1
ATOM 698 O O . ASN A 1 87 ? 11.275 -5.592 -3.852 1.00 95.94 87 ASN A O 1
ATOM 702 N N . PHE A 1 88 ? 10.846 -7.621 -4.678 1.00 96.38 88 PHE A N 1
ATOM 703 C CA . PHE A 1 88 ? 9.476 -7.697 -4.161 1.00 96.38 88 PHE A CA 1
ATOM 704 C C . PHE A 1 88 ? 9.302 -8.707 -3.026 1.00 96.38 88 PHE A C 1
ATOM 706 O O . PHE A 1 88 ? 8.228 -8.781 -2.421 1.00 96.38 88 PHE A O 1
ATOM 713 N N . ASP A 1 89 ? 10.336 -9.495 -2.738 1.00 95.94 89 ASP A N 1
ATOM 714 C CA . ASP A 1 89 ? 10.237 -10.665 -1.866 1.00 95.94 89 ASP A CA 1
ATOM 715 C C . ASP A 1 89 ? 9.990 -10.289 -0.400 1.00 95.94 89 ASP A C 1
ATOM 717 O O . ASP A 1 89 ? 9.351 -11.049 0.331 1.00 95.94 89 ASP A O 1
ATOM 721 N N . SER A 1 90 ? 10.432 -9.102 0.018 1.00 93.44 90 SER A N 1
ATOM 722 C CA . SER A 1 90 ? 10.308 -8.609 1.392 1.00 93.44 90 SER A CA 1
ATOM 723 C C . SER A 1 90 ? 8.876 -8.222 1.779 1.00 93.44 90 SER A C 1
ATOM 725 O O . SER A 1 90 ? 8.470 -8.464 2.914 1.00 93.44 90 SER A O 1
ATOM 727 N N . PHE A 1 91 ? 8.078 -7.672 0.852 1.00 96.25 91 PHE A N 1
ATOM 728 C CA . PHE A 1 91 ? 6.771 -7.077 1.181 1.00 96.25 91 PHE A CA 1
ATOM 729 C C . PHE A 1 91 ? 5.578 -7.669 0.411 1.00 96.25 91 PHE A C 1
ATOM 731 O O . PHE A 1 91 ? 4.441 -7.635 0.900 1.00 96.25 91 PHE A O 1
ATOM 738 N N . VAL A 1 92 ? 5.778 -8.264 -0.774 1.00 98.12 92 VAL A N 1
ATOM 739 C CA . VAL A 1 92 ? 4.670 -8.867 -1.541 1.00 98.12 92 VAL A CA 1
ATOM 740 C C . VAL A 1 92 ? 3.987 -10.033 -0.816 1.00 98.12 92 VAL A C 1
ATOM 742 O O . VAL A 1 92 ? 2.761 -10.133 -0.929 1.00 98.12 92 VAL A O 1
ATOM 745 N N . PRO A 1 93 ? 4.673 -10.901 -0.043 1.00 97.94 93 PRO A N 1
ATOM 746 C CA . PRO A 1 93 ? 3.993 -11.914 0.765 1.00 97.94 93 PRO A CA 1
ATOM 747 C C . PRO A 1 93 ? 2.962 -11.318 1.737 1.00 97.94 93 PRO A C 1
ATOM 749 O O . PRO A 1 93 ? 1.836 -11.817 1.822 1.00 97.94 93 PRO A O 1
ATOM 752 N N . GLN A 1 94 ? 3.300 -10.209 2.400 1.00 97.94 94 GLN A N 1
ATOM 753 C CA . GLN A 1 94 ? 2.384 -9.513 3.304 1.00 97.94 94 GLN A CA 1
ATOM 754 C C . GLN A 1 94 ? 1.234 -8.846 2.535 1.00 97.94 94 GLN A C 1
ATOM 756 O O . GLN A 1 94 ? 0.075 -8.976 2.930 1.00 97.94 94 GLN A O 1
ATOM 761 N N . LEU A 1 95 ? 1.494 -8.225 1.378 1.00 98.50 95 LEU A N 1
ATOM 762 C CA . LEU A 1 95 ? 0.427 -7.706 0.508 1.00 98.50 95 LEU A CA 1
ATOM 763 C C . LEU A 1 95 ? -0.537 -8.803 0.036 1.00 98.50 95 LEU A C 1
ATOM 765 O O . LEU A 1 95 ? -1.752 -8.600 0.054 1.00 98.50 95 LEU A O 1
ATOM 769 N N . LYS A 1 96 ? -0.024 -9.978 -0.349 1.00 98.50 96 LYS A N 1
ATOM 770 C CA . LYS A 1 96 ? -0.846 -11.143 -0.715 1.00 98.50 96 LYS A CA 1
ATOM 771 C C . LYS A 1 96 ? -1.752 -11.554 0.442 1.00 98.50 96 LYS A C 1
ATOM 773 O O . LYS A 1 96 ? -2.942 -11.773 0.226 1.00 98.50 96 LYS A O 1
ATOM 778 N N . LYS A 1 97 ? -1.218 -11.609 1.665 1.00 97.81 97 LYS A N 1
ATOM 779 C CA . LYS A 1 97 ? -1.989 -11.916 2.879 1.00 97.81 97 LYS A CA 1
ATOM 780 C C . LYS A 1 97 ? -3.090 -10.879 3.128 1.00 97.81 97 LYS A C 1
ATOM 782 O O . LYS A 1 97 ? -4.250 -11.254 3.306 1.00 97.81 97 LYS A O 1
ATOM 787 N N . ILE A 1 98 ? -2.755 -9.588 3.061 1.00 98.38 98 ILE A N 1
ATOM 788 C CA . ILE A 1 98 ? -3.706 -8.474 3.197 1.00 98.38 98 ILE A CA 1
ATOM 789 C C . ILE A 1 98 ? -4.840 -8.617 2.177 1.00 98.38 98 ILE A C 1
ATOM 791 O O . ILE A 1 98 ? -6.013 -8.618 2.550 1.00 98.38 98 ILE A O 1
ATOM 795 N N . LEU A 1 99 ? -4.516 -8.771 0.896 1.00 98.50 99 LEU A N 1
ATOM 796 C CA . LEU A 1 99 ? -5.507 -8.828 -0.178 1.00 98.50 99 LEU A CA 1
ATOM 797 C C . LEU A 1 99 ? -6.359 -10.104 -0.129 1.00 98.50 99 LEU A C 1
ATOM 799 O O . LEU A 1 99 ? -7.570 -10.035 -0.354 1.00 98.50 99 LEU A O 1
ATOM 803 N N . ALA A 1 100 ? -5.787 -11.238 0.283 1.00 98.00 100 ALA A N 1
ATOM 804 C CA . ALA A 1 100 ? -6.522 -12.490 0.451 1.00 98.00 100 ALA A CA 1
ATOM 805 C C . ALA A 1 100 ? -7.660 -12.372 1.481 1.00 98.00 100 ALA A C 1
ATOM 807 O O . ALA A 1 100 ? -8.734 -12.930 1.264 1.00 98.00 100 ALA A O 1
ATOM 808 N N . LYS A 1 101 ? -7.499 -11.573 2.550 1.00 97.62 101 LYS A N 1
ATOM 809 C CA . LYS A 1 101 ? -8.589 -11.289 3.513 1.00 97.62 101 LYS A CA 1
ATOM 810 C C . LYS A 1 101 ? -9.781 -10.541 2.893 1.00 97.62 101 LYS A C 1
ATOM 812 O O . LYS A 1 101 ? -10.851 -10.511 3.499 1.00 97.62 101 LYS A O 1
ATOM 817 N N . ARG A 1 102 ? -9.606 -9.957 1.701 1.00 97.69 102 ARG A N 1
ATOM 818 C CA . ARG A 1 102 ? -10.644 -9.303 0.884 1.00 97.69 102 ARG A CA 1
ATOM 819 C C . ARG A 1 102 ? -11.036 -10.130 -0.344 1.00 97.69 102 ARG A C 1
ATOM 821 O O . ARG A 1 102 ? -11.729 -9.620 -1.216 1.00 97.69 102 ARG A O 1
ATOM 828 N N . ASN A 1 103 ? -10.613 -11.395 -0.415 1.00 97.88 103 ASN A N 1
ATOM 829 C CA . ASN A 1 103 ? -10.797 -12.276 -1.573 1.00 97.88 103 ASN A CA 1
ATOM 830 C C . ASN A 1 103 ? -10.184 -11.721 -2.873 1.00 97.88 103 ASN A C 1
ATOM 832 O O . ASN A 1 103 ? -10.696 -11.978 -3.959 1.00 97.88 103 ASN A O 1
ATOM 836 N N . VAL A 1 104 ? -9.085 -10.968 -2.770 1.00 98.25 104 VAL A N 1
ATOM 837 C CA . VAL A 1 104 ? -8.335 -10.443 -3.917 1.00 98.25 104 VAL A CA 1
ATOM 838 C C . VAL A 1 104 ? -6.993 -11.166 -4.007 1.00 98.25 104 VAL A C 1
ATOM 840 O O . VAL A 1 104 ? -6.232 -11.205 -3.042 1.00 98.25 104 VAL A O 1
ATOM 843 N N . SER A 1 105 ? -6.688 -11.742 -5.168 1.00 97.50 105 SER A N 1
ATOM 844 C CA . SER A 1 105 ? -5.376 -12.332 -5.448 1.00 97.50 105 SER A CA 1
ATOM 845 C C . SER A 1 105 ? -4.383 -11.277 -5.933 1.00 97.50 105 SER A C 1
ATOM 847 O O . SER A 1 105 ? -4.771 -10.323 -6.609 1.00 97.50 105 SER A O 1
ATOM 849 N N . LEU A 1 106 ? -3.095 -11.487 -5.659 1.00 98.38 106 LEU A N 1
ATOM 850 C CA . LEU A 1 106 ? -2.008 -10.639 -6.147 1.00 98.38 106 LEU A CA 1
ATOM 851 C C . LEU A 1 106 ? -0.887 -11.492 -6.752 1.00 98.38 106 LEU A C 1
ATOM 853 O O . LEU A 1 106 ? -0.323 -12.343 -6.065 1.00 98.38 106 LEU A O 1
ATOM 857 N N . SER A 1 107 ? -0.536 -11.217 -8.007 1.00 98.00 107 SER A N 1
ATOM 858 C CA . SER A 1 107 ? 0.742 -11.575 -8.628 1.00 98.00 107 SER A CA 1
ATOM 859 C C . SER A 1 107 ? 1.496 -10.302 -8.990 1.00 98.00 107 SER A C 1
ATOM 861 O O . SER A 1 107 ? 0.884 -9.351 -9.478 1.00 98.00 107 SER A O 1
ATOM 863 N N . VAL A 1 108 ? 2.805 -10.307 -8.751 1.00 98.12 108 VAL A N 1
ATOM 864 C CA . VAL A 1 108 ? 3.741 -9.243 -9.120 1.00 98.12 108 VAL A CA 1
ATOM 865 C C . VAL A 1 108 ? 4.931 -9.915 -9.788 1.00 98.12 108 VAL A C 1
ATOM 867 O O . VAL A 1 108 ? 5.555 -10.788 -9.189 1.00 98.12 108 VAL A O 1
ATOM 870 N N . GLU A 1 109 ? 5.216 -9.538 -11.028 1.00 96.94 109 GLU A N 1
ATOM 871 C CA . GLU A 1 109 ? 6.260 -10.144 -11.857 1.00 96.94 109 GLU A CA 1
ATOM 872 C C . GLU A 1 109 ? 7.063 -9.054 -12.575 1.00 96.94 109 GLU A C 1
ATOM 874 O O . GLU A 1 109 ? 6.517 -8.022 -12.973 1.00 96.94 109 GLU A O 1
ATOM 879 N N . LYS A 1 110 ? 8.360 -9.294 -12.784 1.00 96.25 110 LYS A N 1
ATOM 880 C CA . LYS A 1 110 ? 9.189 -8.457 -13.660 1.00 96.25 110 LYS A CA 1
ATOM 881 C C . LYS A 1 110 ? 8.792 -8.689 -15.116 1.00 96.25 110 LYS A C 1
ATOM 883 O O . LYS A 1 110 ? 8.470 -9.815 -15.496 1.00 96.25 110 LYS A O 1
ATOM 888 N N . THR A 1 111 ? 8.831 -7.644 -15.937 1.00 95.19 111 THR A N 1
ATOM 889 C CA . THR A 1 111 ? 8.759 -7.822 -17.394 1.00 95.19 111 THR A CA 1
ATOM 890 C C . THR A 1 111 ? 10.133 -8.203 -17.955 1.00 95.19 111 THR A C 1
ATOM 892 O O . THR A 1 111 ? 11.158 -7.984 -17.314 1.00 95.19 111 THR A O 1
ATOM 895 N N . GLU A 1 112 ? 10.171 -8.765 -19.165 1.00 93.50 112 GLU A N 1
ATOM 896 C CA . GLU A 1 112 ? 11.429 -9.122 -19.844 1.00 93.50 112 GLU A CA 1
ATOM 897 C C . GLU A 1 112 ? 12.289 -7.892 -20.194 1.00 93.50 112 GLU A C 1
ATOM 899 O O . GLU A 1 112 ? 13.509 -7.989 -20.293 1.00 93.50 112 GLU A O 1
ATOM 904 N N . GLU A 1 113 ? 11.662 -6.723 -20.356 1.00 93.62 113 GLU A N 1
ATOM 905 C CA . GLU A 1 113 ? 12.304 -5.469 -20.773 1.00 93.62 113 GLU A CA 1
ATOM 906 C C . GLU A 1 113 ? 12.380 -4.444 -19.630 1.00 93.62 113 GLU A C 1
ATOM 908 O O . GLU A 1 113 ? 12.407 -3.232 -19.870 1.00 93.62 113 GLU A O 1
ATOM 913 N N . ILE A 1 114 ? 12.380 -4.913 -18.380 1.00 93.38 114 ILE A N 1
ATOM 914 C CA . ILE A 1 114 ? 12.285 -4.063 -17.187 1.00 93.38 114 ILE A CA 1
ATOM 915 C C . ILE A 1 114 ? 13.401 -3.013 -17.104 1.00 93.38 114 ILE A C 1
ATOM 917 O O . ILE A 1 114 ? 13.122 -1.861 -16.801 1.00 93.38 114 ILE A O 1
ATOM 921 N N . GLU A 1 115 ? 14.619 -3.367 -17.519 1.00 90.56 115 GLU A N 1
ATOM 922 C CA . GLU A 1 115 ? 15.787 -2.469 -17.563 1.00 90.56 115 GLU A CA 1
ATOM 923 C C . GLU A 1 115 ? 15.642 -1.304 -18.558 1.00 90.56 115 GLU A C 1
ATOM 925 O O . GLU A 1 115 ? 16.422 -0.360 -18.533 1.00 90.56 115 GLU A O 1
ATOM 930 N N . LYS A 1 116 ? 14.679 -1.379 -19.486 1.00 92.25 116 LYS A N 1
ATOM 931 C CA . LYS A 1 116 ? 14.431 -0.339 -20.502 1.00 92.25 116 LYS A CA 1
ATOM 932 C C . LYS A 1 116 ? 13.132 0.416 -20.268 1.00 92.25 116 LYS A C 1
ATOM 934 O O . LYS A 1 116 ? 13.011 1.579 -20.636 1.00 92.25 116 LYS A O 1
ATOM 939 N N . THR A 1 117 ? 12.128 -0.288 -19.763 1.00 94.81 117 THR A N 1
ATOM 940 C CA . THR A 1 117 ? 10.747 0.202 -19.681 1.00 94.81 117 THR A CA 1
ATOM 941 C C . THR A 1 117 ? 10.356 0.593 -18.263 1.00 94.81 117 THR A C 1
ATOM 943 O O . THR A 1 117 ? 9.419 1.377 -18.091 1.00 94.81 117 THR A O 1
ATOM 946 N N . TYR A 1 118 ? 11.067 0.050 -17.267 1.00 97.62 118 TYR A N 1
ATOM 947 C CA . TYR A 1 118 ? 10.742 0.126 -15.845 1.00 97.62 118 TYR A CA 1
ATOM 948 C C . TYR A 1 118 ? 9.318 -0.382 -15.555 1.00 97.62 118 TYR A C 1
ATOM 950 O O . TYR A 1 118 ? 8.634 0.080 -14.638 1.00 97.62 118 TYR A O 1
ATOM 958 N N . GLU A 1 119 ? 8.849 -1.325 -16.380 1.00 97.88 119 GLU A N 1
ATOM 959 C CA . GLU A 1 119 ? 7.537 -1.947 -16.268 1.00 97.88 119 GLU A CA 1
ATOM 960 C C . GLU A 1 119 ? 7.590 -3.256 -15.485 1.00 97.88 119 GLU A C 1
ATOM 962 O O . GLU A 1 119 ? 8.431 -4.132 -15.712 1.00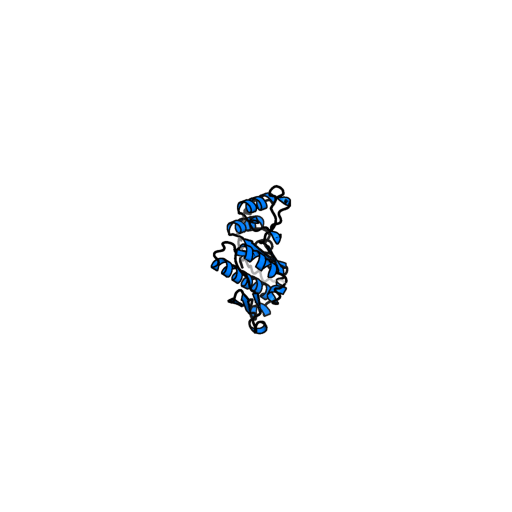 97.88 119 GLU A O 1
ATOM 967 N N . ILE A 1 120 ? 6.587 -3.437 -14.636 1.00 98.06 120 ILE A N 1
ATOM 968 C CA . ILE A 1 120 ? 6.258 -4.709 -13.999 1.00 98.06 120 ILE A CA 1
ATOM 969 C C . ILE A 1 120 ? 4.884 -5.181 -14.460 1.00 98.06 120 ILE A C 1
ATOM 971 O O . ILE A 1 120 ? 4.125 -4.447 -15.097 1.00 98.06 120 ILE A O 1
ATOM 975 N N . LYS A 1 121 ? 4.535 -6.409 -14.097 1.00 98.19 121 LYS A N 1
ATOM 976 C CA . LYS A 1 121 ? 3.207 -6.972 -14.291 1.00 98.19 121 LYS A CA 1
ATOM 977 C C . LYS A 1 121 ? 2.534 -7.169 -12.936 1.00 98.19 121 LYS A C 1
ATOM 979 O O . LYS A 1 121 ? 3.052 -7.906 -12.103 1.00 98.19 121 LYS A O 1
ATOM 984 N N . ILE A 1 122 ? 1.365 -6.566 -12.729 1.00 98.25 122 ILE A N 1
ATOM 985 C CA . ILE A 1 122 ? 0.508 -6.804 -11.559 1.00 98.25 122 ILE A CA 1
ATOM 986 C C . ILE A 1 122 ? -0.797 -7.445 -12.033 1.00 98.25 122 ILE A C 1
ATOM 988 O O . ILE A 1 122 ? -1.544 -6.823 -12.781 1.00 98.25 122 ILE A O 1
ATOM 992 N N . ASN A 1 123 ? -1.095 -8.684 -11.628 1.00 95.75 123 ASN A N 1
ATOM 993 C CA . ASN A 1 123 ? -2.303 -9.419 -12.063 1.00 95.75 123 ASN A CA 1
ATOM 994 C C . ASN A 1 123 ? -2.545 -9.378 -13.589 1.00 95.75 123 ASN A C 1
ATOM 996 O O . ASN A 1 123 ? -3.669 -9.221 -14.055 1.00 95.75 123 ASN A O 1
ATOM 1000 N N . ASN A 1 124 ? -1.478 -9.524 -14.374 1.00 91.94 124 ASN A N 1
ATOM 1001 C CA . ASN A 1 124 ? -1.443 -9.390 -15.836 1.00 91.94 124 ASN A CA 1
ATOM 1002 C C . ASN A 1 124 ? -1.489 -7.971 -16.426 1.00 91.94 124 ASN A C 1
ATOM 1004 O O . ASN A 1 124 ? -1.292 -7.835 -17.633 1.00 91.94 124 ASN A O 1
ATOM 1008 N N . LEU A 1 125 ? -1.666 -6.929 -15.617 1.00 95.12 125 LEU A N 1
ATOM 1009 C CA . LEU A 1 125 ? -1.593 -5.537 -16.059 1.00 95.12 125 LEU A CA 1
ATOM 1010 C C . LEU A 1 125 ? -0.142 -5.066 -16.076 1.00 95.12 125 LEU A C 1
ATOM 1012 O O . LEU A 1 125 ? 0.566 -5.226 -15.085 1.00 95.12 125 LEU A O 1
ATOM 1016 N N . ARG A 1 126 ? 0.294 -4.464 -17.186 1.00 96.75 126 ARG A N 1
ATOM 1017 C CA . ARG A 1 126 ? 1.583 -3.768 -17.239 1.00 96.75 126 ARG A CA 1
ATOM 1018 C C . ARG A 1 126 ? 1.479 -2.448 -16.486 1.00 96.75 126 ARG A C 1
ATOM 1020 O O . ARG A 1 126 ? 0.547 -1.678 -16.712 1.00 96.75 126 ARG A O 1
ATOM 1027 N N . VAL A 1 127 ? 2.434 -2.208 -15.600 1.00 98.06 127 VAL A N 1
ATOM 1028 C CA . VAL A 1 127 ? 2.529 -0.998 -14.786 1.00 98.06 127 VAL A CA 1
ATOM 1029 C C . VAL A 1 127 ? 3.937 -0.455 -14.935 1.00 98.06 127 VAL A C 1
ATOM 1031 O O . VAL A 1 127 ? 4.888 -1.078 -14.468 1.00 98.06 127 VAL A O 1
ATOM 1034 N N . GLN A 1 128 ? 4.064 0.708 -15.567 1.00 97.94 128 GLN A N 1
ATOM 1035 C CA . GLN A 1 128 ? 5.310 1.461 -15.557 1.00 97.94 128 GLN A CA 1
ATOM 1036 C C . GLN A 1 128 ? 5.489 2.089 -14.173 1.00 97.94 128 GLN A C 1
ATOM 1038 O O . GLN A 1 128 ? 4.673 2.913 -13.752 1.00 97.94 128 GLN A O 1
ATOM 1043 N N . LEU A 1 129 ? 6.529 1.674 -13.450 1.00 98.25 129 LEU A N 1
ATOM 1044 C CA . LEU A 1 129 ? 6.811 2.192 -12.113 1.00 98.25 129 LEU A CA 1
ATOM 1045 C C . LEU A 1 129 ? 7.319 3.629 -12.188 1.00 98.25 129 LEU A C 1
ATOM 1047 O O . LEU A 1 129 ? 6.863 4.490 -11.441 1.00 98.25 129 LEU A O 1
ATOM 1051 N N . TYR A 1 130 ? 8.206 3.907 -13.133 1.00 98.00 130 TYR A N 1
ATOM 1052 C CA . TYR A 1 130 ? 8.754 5.231 -13.388 1.00 98.00 130 TYR A CA 1
ATOM 1053 C C . TYR A 1 130 ? 9.280 5.310 -14.822 1.00 98.00 130 TYR A C 1
ATOM 1055 O O . TYR A 1 130 ? 9.211 4.343 -15.575 1.00 98.00 130 TYR A O 1
ATOM 1063 N N . ASN A 1 131 ? 9.771 6.472 -15.231 1.00 97.31 131 ASN A N 1
ATOM 1064 C CA . ASN A 1 131 ? 10.400 6.663 -16.533 1.00 97.31 131 ASN A CA 1
ATOM 1065 C C . ASN A 1 131 ? 11.837 7.182 -16.395 1.00 97.31 131 ASN A C 1
ATOM 1067 O O . ASN A 1 131 ? 12.284 7.559 -15.314 1.00 97.31 131 ASN A O 1
ATOM 1071 N N . GLU A 1 132 ? 12.536 7.242 -17.525 1.00 96.94 132 GLU A N 1
ATOM 1072 C CA . GLU A 1 132 ? 13.925 7.700 -17.618 1.00 96.94 132 GLU A CA 1
ATOM 1073 C C . GLU A 1 132 ? 14.148 9.087 -16.995 1.00 96.94 132 GLU A C 1
ATOM 1075 O O . GLU A 1 132 ? 15.169 9.343 -16.364 1.00 96.94 132 GLU A O 1
ATOM 1080 N N . TRP A 1 133 ? 13.187 10.002 -17.138 1.00 97.19 133 TRP A N 1
ATOM 1081 C CA . TRP A 1 133 ? 13.300 11.335 -16.549 1.00 97.19 133 TRP A CA 1
ATOM 1082 C C . TRP A 1 133 ? 13.264 11.278 -15.015 1.00 97.19 133 TRP A C 1
ATOM 1084 O O . TRP A 1 133 ? 14.089 11.918 -14.371 1.00 97.19 133 TRP A O 1
ATOM 1094 N N . GLN A 1 134 ? 12.378 10.455 -14.445 1.00 96.88 134 GLN A N 1
ATOM 1095 C CA . GLN A 1 134 ? 12.256 10.259 -12.993 1.00 96.88 134 GLN A CA 1
ATOM 1096 C C . GLN A 1 134 ? 13.455 9.520 -12.388 1.00 96.88 134 GLN A C 1
ATOM 1098 O O . GLN A 1 134 ? 13.794 9.709 -11.221 1.00 96.88 134 GLN A O 1
ATOM 1103 N N . LEU A 1 135 ? 14.102 8.658 -13.176 1.00 95.81 135 LEU A N 1
ATOM 1104 C CA . LEU A 1 135 ? 15.369 8.049 -12.785 1.00 95.81 135 LEU A CA 1
ATOM 1105 C C . LEU A 1 135 ? 16.469 9.115 -12.698 1.00 95.81 135 LEU A C 1
ATOM 1107 O O . LEU A 1 135 ? 17.159 9.217 -11.688 1.00 95.81 135 LEU A O 1
ATOM 1111 N N . ASN A 1 136 ? 16.587 9.954 -13.730 1.00 96.50 136 ASN A N 1
ATOM 1112 C CA . ASN A 1 136 ? 17.630 10.976 -13.822 1.00 96.50 136 ASN A CA 1
ATOM 1113 C C . ASN A 1 136 ? 17.477 12.121 -12.806 1.00 96.50 136 ASN A C 1
ATOM 1115 O O . ASN A 1 136 ? 18.481 12.700 -12.393 1.00 96.50 136 ASN A O 1
ATOM 1119 N N . ASP A 1 137 ? 16.252 12.468 -12.404 1.00 96.00 137 ASP A N 1
ATOM 1120 C CA . ASP A 1 137 ? 16.001 13.522 -11.410 1.00 96.00 137 ASP A CA 1
ATOM 1121 C C . ASP A 1 137 ? 15.941 13.011 -9.956 1.00 96.00 137 ASP A C 1
ATOM 1123 O O . ASP A 1 137 ? 15.790 13.808 -9.027 1.00 96.00 137 ASP A O 1
ATOM 1127 N N . GLY A 1 138 ? 16.080 11.696 -9.750 1.00 93.38 138 GLY A N 1
ATOM 1128 C CA . GLY A 1 138 ? 16.055 11.055 -8.435 1.00 93.38 138 GLY A CA 1
ATOM 1129 C C . GLY A 1 138 ? 14.658 10.882 -7.826 1.00 93.38 138 GLY A C 1
ATOM 1130 O O . GLY A 1 138 ? 14.545 10.479 -6.670 1.00 93.38 138 GLY A O 1
ATOM 1131 N N . SER A 1 139 ? 13.578 11.161 -8.562 1.00 93.81 139 SER A N 1
ATOM 1132 C CA . SER A 1 139 ? 12.198 10.997 -8.077 1.00 93.81 139 SER A CA 1
ATOM 1133 C C . SER A 1 139 ? 11.633 9.579 -8.246 1.00 93.81 139 SER A C 1
ATOM 1135 O O . SER A 1 139 ? 10.500 9.314 -7.828 1.00 93.81 139 SER A O 1
ATOM 1137 N N . PHE A 1 140 ? 12.403 8.654 -8.826 1.00 95.00 140 PHE A N 1
ATOM 1138 C CA . PHE A 1 140 ? 11.960 7.303 -9.175 1.00 95.00 140 PHE A CA 1
ATOM 1139 C C . PHE A 1 140 ? 11.436 6.477 -7.991 1.00 95.00 140 PHE A C 1
ATOM 1141 O O . PHE A 1 140 ? 10.414 5.823 -8.164 1.00 95.00 140 PHE A O 1
ATOM 1148 N N . TRP A 1 141 ? 12.007 6.562 -6.780 1.00 93.94 141 TRP A N 1
ATOM 1149 C CA . TRP A 1 141 ? 11.460 5.868 -5.594 1.00 93.94 141 TRP A CA 1
ATOM 1150 C C . TRP A 1 141 ? 10.014 6.281 -5.287 1.00 93.94 141 TRP A C 1
ATOM 1152 O O . TRP A 1 141 ? 9.128 5.451 -5.049 1.00 93.94 141 TRP A O 1
ATOM 1162 N N . LYS A 1 142 ? 9.743 7.590 -5.357 1.00 93.06 142 LYS A N 1
ATOM 1163 C CA . LYS A 1 142 ? 8.399 8.141 -5.161 1.00 93.06 142 LYS A CA 1
ATOM 1164 C C . LYS A 1 142 ? 7.470 7.747 -6.307 1.00 93.06 142 LYS A C 1
ATOM 1166 O O . LYS A 1 142 ? 6.332 7.360 -6.068 1.00 93.06 142 LYS A O 1
ATOM 1171 N N . ALA A 1 143 ? 7.941 7.840 -7.547 1.00 96.06 143 ALA A N 1
ATOM 1172 C CA . ALA A 1 143 ? 7.150 7.459 -8.712 1.00 96.06 143 ALA A CA 1
ATOM 1173 C C . ALA A 1 143 ? 6.767 5.972 -8.678 1.00 96.06 143 ALA A C 1
ATOM 1175 O O . ALA A 1 143 ? 5.590 5.642 -8.841 1.00 96.06 143 ALA A O 1
ATOM 1176 N N . ALA A 1 144 ? 7.735 5.102 -8.381 1.00 97.12 144 ALA A N 1
ATOM 1177 C CA . ALA A 1 144 ? 7.564 3.660 -8.312 1.00 97.12 144 ALA A CA 1
ATOM 1178 C C . ALA A 1 144 ? 6.508 3.275 -7.277 1.00 97.12 144 ALA A C 1
ATOM 1180 O O . ALA A 1 144 ? 5.533 2.594 -7.603 1.00 97.12 144 ALA A O 1
ATOM 1181 N N . SER A 1 145 ? 6.659 3.771 -6.048 1.00 96.62 145 SER A N 1
ATOM 1182 C CA . SER A 1 145 ? 5.719 3.503 -4.958 1.00 96.62 145 SER A CA 1
ATOM 1183 C C . SER A 1 145 ? 4.315 4.030 -5.264 1.00 96.62 145 SER A C 1
ATOM 1185 O O . SER A 1 145 ? 3.338 3.287 -5.135 1.00 96.62 145 SER A O 1
ATOM 1187 N N . THR A 1 146 ? 4.194 5.266 -5.757 1.00 96.44 146 THR A N 1
ATOM 1188 C CA . THR A 1 146 ? 2.914 5.837 -6.193 1.00 96.44 146 THR A CA 1
ATOM 1189 C C . THR A 1 146 ? 2.242 4.975 -7.266 1.00 96.44 146 THR A C 1
ATOM 1191 O O . THR A 1 146 ? 1.091 4.568 -7.101 1.00 96.44 146 THR A O 1
ATOM 1194 N N . ASN A 1 147 ? 2.937 4.646 -8.354 1.00 98.19 147 ASN A N 1
ATOM 1195 C CA . ASN A 1 147 ? 2.344 3.915 -9.477 1.00 98.19 147 ASN A CA 1
ATOM 1196 C C . ASN A 1 147 ? 1.990 2.465 -9.118 1.00 98.19 147 ASN A C 1
ATOM 1198 O O . ASN A 1 147 ? 0.944 1.958 -9.545 1.00 98.19 147 ASN A O 1
ATOM 1202 N N . PHE A 1 148 ? 2.802 1.821 -8.278 1.00 98.31 148 PHE A N 1
ATOM 1203 C CA . PHE A 1 148 ? 2.521 0.491 -7.748 1.00 98.31 148 PHE A CA 1
ATOM 1204 C C . PHE A 1 148 ? 1.217 0.479 -6.938 1.00 98.31 148 PHE A C 1
ATOM 1206 O O . PHE A 1 148 ? 0.282 -0.263 -7.257 1.00 98.31 148 PHE A O 1
ATOM 1213 N N . PHE A 1 149 ? 1.096 1.350 -5.932 1.00 98.25 149 PHE A N 1
ATOM 1214 C CA . PHE A 1 149 ? -0.084 1.365 -5.063 1.00 98.25 149 PHE A CA 1
ATOM 1215 C C . PHE A 1 149 ? -1.331 1.935 -5.730 1.00 98.25 149 PHE A C 1
ATOM 1217 O O . PHE A 1 149 ? -2.439 1.478 -5.440 1.00 98.25 149 PHE A O 1
ATOM 1224 N N . LYS A 1 150 ? -1.180 2.852 -6.687 1.00 98.44 150 LYS A N 1
ATOM 1225 C CA . LYS A 1 150 ? -2.280 3.283 -7.555 1.00 98.44 150 LYS A CA 1
ATOM 1226 C C . LYS A 1 150 ? -2.864 2.108 -8.343 1.00 98.44 150 LYS A C 1
ATOM 1228 O O . LYS A 1 150 ? -4.085 1.981 -8.439 1.00 98.44 150 LYS A O 1
ATOM 1233 N N . SER A 1 151 ? -2.011 1.214 -8.841 1.00 98.56 151 SER A N 1
ATOM 1234 C CA . SER A 1 151 ? -2.439 0.005 -9.554 1.00 98.56 151 SER A CA 1
ATOM 1235 C C . SER A 1 151 ? -3.131 -0.998 -8.625 1.00 98.56 151 SER A C 1
ATOM 1237 O O . SER A 1 151 ? -4.182 -1.536 -8.976 1.00 98.56 151 SER A O 1
ATOM 1239 N N . LEU A 1 152 ? -2.632 -1.187 -7.398 1.00 98.56 152 LEU A N 1
ATOM 1240 C CA . LEU A 1 152 ? -3.329 -1.994 -6.386 1.00 98.56 152 LEU A CA 1
ATOM 1241 C C . LEU A 1 152 ? -4.697 -1.409 -6.011 1.00 98.56 152 LEU A C 1
ATOM 1243 O O . LEU A 1 152 ? -5.679 -2.142 -5.893 1.00 98.56 152 LEU A O 1
ATOM 1247 N N . ASN A 1 153 ? -4.793 -0.087 -5.875 1.00 98.75 153 ASN A N 1
ATOM 1248 C CA . ASN A 1 153 ? -6.050 0.608 -5.605 1.00 98.75 153 ASN A CA 1
ATOM 1249 C C . ASN A 1 153 ? -7.068 0.443 -6.736 1.00 98.75 153 ASN A C 1
ATOM 1251 O O . ASN A 1 153 ? -8.268 0.313 -6.471 1.00 98.75 153 ASN A O 1
ATOM 1255 N N . GLN A 1 154 ? -6.603 0.401 -7.984 1.00 98.31 154 GLN A N 1
ATOM 1256 C CA . GLN A 1 154 ? -7.448 0.095 -9.131 1.00 98.31 154 GLN A CA 1
ATOM 1257 C C . GLN A 1 154 ? -7.968 -1.352 -9.074 1.00 98.31 154 GLN A C 1
ATOM 1259 O O . GLN A 1 154 ? -9.174 -1.559 -9.205 1.00 98.31 154 GLN A O 1
ATOM 1264 N N . ILE A 1 155 ? -7.111 -2.330 -8.762 1.00 98.12 155 ILE A N 1
ATOM 1265 C CA . ILE A 1 155 ? -7.513 -3.739 -8.580 1.00 98.12 155 ILE A CA 1
ATOM 1266 C C . ILE A 1 155 ? -8.562 -3.877 -7.466 1.00 98.12 155 ILE A C 1
ATOM 1268 O O . ILE A 1 155 ? -9.574 -4.558 -7.641 1.00 98.12 155 ILE A O 1
ATOM 1272 N N . LEU A 1 156 ? -8.367 -3.211 -6.325 1.00 98.56 156 LEU A N 1
ATOM 1273 C CA . LEU A 1 156 ? -9.334 -3.203 -5.220 1.00 98.56 156 LEU A CA 1
ATOM 1274 C C . LEU A 1 156 ? -10.689 -2.632 -5.655 1.00 98.56 156 LEU A C 1
ATOM 1276 O O . LEU A 1 156 ? -11.735 -3.206 -5.347 1.00 98.56 156 LEU A O 1
ATOM 1280 N N . LYS A 1 157 ? -10.674 -1.527 -6.407 1.00 98.19 157 LYS A N 1
ATOM 1281 C CA . LYS A 1 157 ? -11.884 -0.903 -6.955 1.00 98.19 157 LYS A CA 1
ATOM 1282 C C . LYS A 1 157 ? -12.634 -1.846 -7.896 1.00 98.19 157 LYS A C 1
ATOM 1284 O O . LYS A 1 157 ? -13.851 -1.970 -7.778 1.00 98.19 157 LYS A O 1
ATOM 1289 N N . GLU A 1 158 ? -11.926 -2.516 -8.798 1.00 97.38 158 GLU A N 1
ATOM 1290 C CA . GLU A 1 158 ? -12.502 -3.482 -9.744 1.00 97.38 158 GLU A CA 1
ATOM 1291 C C . GLU A 1 158 ? -13.118 -4.693 -9.029 1.00 97.38 158 GLU A C 1
ATOM 1293 O O . GLU A 1 158 ? -14.172 -5.182 -9.433 1.00 97.38 158 GLU A O 1
ATOM 1298 N N . ASN A 1 159 ? -12.532 -5.103 -7.901 1.00 97.81 159 ASN A N 1
ATOM 1299 C CA . ASN A 1 159 ? -13.055 -6.156 -7.026 1.00 97.81 159 ASN A CA 1
ATOM 1300 C C . ASN A 1 159 ? -14.107 -5.660 -6.015 1.00 97.81 159 ASN A C 1
ATOM 1302 O O . ASN A 1 159 ? -14.501 -6.407 -5.122 1.00 97.81 159 ASN A O 1
ATOM 1306 N N . LYS A 1 160 ? -14.591 -4.416 -6.150 1.00 98.25 160 LYS A N 1
ATOM 1307 C CA . LYS A 1 160 ? -15.608 -3.800 -5.274 1.00 98.25 160 LYS A CA 1
ATOM 1308 C C . LYS A 1 160 ? -15.216 -3.779 -3.790 1.00 98.25 160 LYS A C 1
ATOM 1310 O O . LYS A 1 160 ? -16.081 -3.782 -2.918 1.00 98.25 160 LYS A O 1
ATOM 1315 N N . VAL A 1 161 ? -13.920 -3.729 -3.500 1.00 98.31 161 VAL A N 1
ATOM 1316 C CA . VAL A 1 161 ? -13.414 -3.488 -2.148 1.00 98.31 161 VAL A CA 1
ATOM 1317 C C . VAL A 1 161 ? -13.467 -1.985 -1.880 1.00 98.31 161 VAL A C 1
ATOM 1319 O O . VAL A 1 161 ? -13.074 -1.181 -2.728 1.00 98.31 161 VAL A O 1
ATOM 1322 N N . GLU A 1 162 ? -13.967 -1.584 -0.714 1.00 97.75 162 GLU A N 1
ATOM 1323 C CA . GLU A 1 162 ? -14.113 -0.168 -0.340 1.00 97.75 162 GLU A CA 1
ATOM 1324 C C . GLU A 1 162 ? -12.793 0.471 0.118 1.00 97.75 162 GLU A C 1
ATOM 1326 O O . GLU A 1 162 ? -12.604 1.677 -0.010 1.00 97.75 162 GLU A O 1
ATOM 1331 N N . GLU A 1 163 ? -11.869 -0.336 0.638 1.00 98.69 163 GLU A N 1
ATOM 1332 C CA . GLU A 1 163 ? -10.588 0.122 1.173 1.00 98.69 163 GLU A CA 1
ATOM 1333 C C . GLU A 1 163 ? -9.601 0.530 0.069 1.00 98.69 163 GLU A C 1
ATOM 1335 O O . GLU A 1 163 ? -9.586 -0.048 -1.020 1.00 98.69 163 GLU A O 1
ATOM 1340 N N . ARG A 1 164 ? -8.726 1.493 0.361 1.00 98.75 164 ARG A N 1
ATOM 1341 C CA . ARG A 1 164 ? -7.605 1.907 -0.494 1.00 98.75 164 ARG A CA 1
ATOM 1342 C C . ARG A 1 164 ? -6.315 1.936 0.308 1.00 98.75 164 ARG A C 1
ATOM 1344 O O . ARG A 1 164 ? -6.336 2.233 1.498 1.00 98.75 164 ARG A O 1
ATOM 1351 N N . PHE A 1 165 ? -5.209 1.608 -0.337 1.00 98.56 165 PHE A N 1
ATOM 1352 C CA . PHE A 1 165 ? -3.882 1.843 0.195 1.00 98.56 165 PHE A CA 1
ATOM 1353 C C . PHE A 1 165 ? -3.568 3.336 0.183 1.00 98.56 165 PHE A C 1
ATOM 1355 O O . PHE A 1 165 ? -3.760 4.011 -0.830 1.00 98.56 165 PHE A O 1
ATOM 1362 N N . TYR A 1 166 ? -3.049 3.803 1.309 1.00 98.12 166 TYR A N 1
ATOM 1363 C CA . TYR A 1 166 ? -2.484 5.122 1.528 1.00 98.12 166 TYR A CA 1
ATOM 1364 C C . TYR A 1 166 ? -1.025 4.940 1.932 1.00 98.12 166 TYR A C 1
ATOM 1366 O O . TYR A 1 166 ? -0.729 4.110 2.792 1.00 98.12 166 TYR A O 1
ATOM 1374 N N . LEU A 1 167 ? -0.129 5.705 1.323 1.00 96.38 167 LEU A N 1
ATOM 1375 C CA . LEU A 1 167 ? 1.294 5.689 1.636 1.00 96.38 167 LEU A CA 1
ATOM 1376 C C . LEU A 1 167 ? 1.552 6.512 2.896 1.00 96.38 167 LEU A C 1
ATOM 1378 O O . LEU A 1 167 ? 1.045 7.625 3.023 1.00 96.38 167 LEU A O 1
ATOM 1382 N N . VAL A 1 168 ? 2.343 5.971 3.811 1.00 93.75 168 VAL A N 1
ATOM 1383 C CA . VAL A 1 168 ? 2.827 6.657 5.012 1.00 93.75 168 VAL A CA 1
ATOM 1384 C C . VAL A 1 168 ? 4.344 6.659 4.939 1.00 93.75 168 VAL A C 1
ATOM 1386 O O . VAL A 1 168 ? 4.937 5.647 4.566 1.00 93.75 168 VAL A O 1
ATOM 1389 N N . ASN A 1 169 ? 4.957 7.786 5.299 1.00 83.00 169 ASN A N 1
ATOM 1390 C CA . ASN A 1 169 ? 6.394 8.010 5.205 1.00 83.00 169 ASN A CA 1
ATOM 1391 C C . ASN A 1 169 ? 6.936 7.821 3.770 1.00 83.00 169 ASN A C 1
ATOM 1393 O O . ASN A 1 169 ? 7.456 6.777 3.410 1.00 83.00 169 ASN A O 1
ATOM 1397 N N . GLY A 1 170 ? 6.816 8.842 2.916 1.00 65.62 170 GLY A N 1
ATOM 1398 C CA . GLY A 1 170 ? 7.206 8.777 1.494 1.00 65.62 170 GLY A CA 1
ATOM 1399 C C . GLY A 1 170 ? 8.714 8.847 1.197 1.00 65.62 170 GLY A C 1
ATOM 1400 O O . GLY A 1 170 ? 9.081 9.263 0.098 1.00 65.62 170 GLY A O 1
ATOM 1401 N N . GLY A 1 171 ? 9.563 8.547 2.185 1.00 75.50 171 GLY A N 1
ATOM 1402 C CA . GLY A 1 171 ? 11.021 8.451 2.048 1.00 75.50 171 GLY A CA 1
ATOM 1403 C C . GLY A 1 171 ? 11.476 7.014 1.775 1.00 75.50 171 GLY A C 1
ATOM 1404 O O . GLY A 1 171 ? 10.734 6.237 1.184 1.00 75.50 171 GLY A O 1
ATOM 1405 N N . ASN A 1 172 ? 12.683 6.658 2.231 1.00 79.00 172 ASN A N 1
ATOM 1406 C CA . ASN A 1 172 ? 13.205 5.293 2.084 1.00 79.00 172 ASN A CA 1
ATOM 1407 C C . ASN A 1 172 ? 12.387 4.261 2.884 1.00 79.00 172 ASN A C 1
ATOM 1409 O O . ASN A 1 172 ? 12.036 3.199 2.384 1.00 79.00 172 ASN A O 1
ATOM 1413 N N . ASP A 1 173 ? 12.031 4.617 4.123 1.00 84.25 173 ASP A N 1
ATOM 1414 C CA . ASP A 1 173 ? 11.237 3.794 5.042 1.00 84.25 173 ASP A CA 1
ATOM 1415 C C . ASP A 1 173 ? 9.730 3.880 4.745 1.00 84.25 173 ASP A C 1
ATOM 1417 O O . ASP A 1 173 ? 8.930 4.315 5.583 1.00 84.25 173 ASP A O 1
ATOM 1421 N N . LEU A 1 174 ? 9.346 3.485 3.535 1.00 93.25 174 LEU A N 1
ATOM 1422 C CA . LEU A 1 174 ? 7.965 3.505 3.084 1.00 93.25 174 LEU A CA 1
ATOM 1423 C C . LEU A 1 174 ? 7.086 2.520 3.863 1.00 93.25 174 LEU A C 1
ATOM 1425 O O . LEU A 1 174 ? 7.477 1.447 4.324 1.00 93.25 174 LEU A O 1
ATOM 1429 N N . SER A 1 175 ? 5.819 2.874 3.999 1.00 95.38 175 SER A N 1
ATOM 1430 C CA . SER A 1 175 ? 4.796 1.924 4.410 1.00 95.38 175 SER A CA 1
ATOM 1431 C C . SER A 1 175 ? 3.463 2.242 3.757 1.00 95.38 175 SER A C 1
ATOM 1433 O O . SER A 1 175 ? 3.259 3.328 3.206 1.00 95.38 175 SER A O 1
ATOM 1435 N N . ALA A 1 176 ? 2.543 1.284 3.799 1.00 97.38 176 ALA A N 1
ATOM 1436 C CA . ALA A 1 176 ? 1.195 1.479 3.296 1.00 97.38 176 ALA A CA 1
ATOM 1437 C C . ALA A 1 176 ? 0.145 0.995 4.298 1.00 97.38 176 ALA A C 1
ATOM 1439 O O . ALA A 1 176 ? 0.267 -0.079 4.891 1.00 97.38 176 ALA A O 1
ATOM 1440 N N . LEU A 1 177 ? -0.919 1.786 4.436 1.00 98.00 177 LEU A N 1
ATOM 1441 C CA . LEU A 1 177 ? -2.114 1.466 5.209 1.00 98.00 177 LEU A CA 1
ATOM 1442 C C . LEU A 1 177 ? -3.309 1.255 4.284 1.00 98.00 177 LEU A C 1
ATOM 1444 O O . LEU A 1 177 ? -3.614 2.108 3.456 1.00 98.00 177 LEU A O 1
ATOM 1448 N N . LEU A 1 178 ? -4.034 0.155 4.459 1.00 98.62 178 LEU A N 1
ATOM 1449 C CA . LEU A 1 178 ? -5.265 -0.145 3.735 1.00 98.62 178 LEU A CA 1
ATOM 1450 C C . LEU A 1 178 ? -6.479 0.353 4.531 1.00 98.62 178 LEU A C 1
ATOM 1452 O O . LEU A 1 178 ? -6.912 -0.285 5.489 1.00 98.62 178 LEU A O 1
ATOM 1456 N N . LEU A 1 179 ? -7.040 1.496 4.146 1.00 98.69 179 LEU A N 1
ATOM 1457 C CA . LEU A 1 179 ? -8.063 2.206 4.918 1.00 98.69 179 LEU A CA 1
ATOM 1458 C C . LEU A 1 179 ? -9.359 2.362 4.121 1.00 98.69 179 LEU A C 1
ATOM 1460 O O . LEU A 1 179 ? -9.338 2.585 2.912 1.00 98.69 179 LEU A O 1
ATOM 1464 N N . THR A 1 180 ? -10.501 2.306 4.803 1.00 98.50 180 THR A N 1
ATOM 1465 C CA . THR A 1 180 ? -11.741 2.901 4.281 1.00 98.50 180 THR A CA 1
ATOM 1466 C C . THR A 1 180 ? -11.666 4.428 4.360 1.00 98.50 180 THR A C 1
ATOM 1468 O O . THR A 1 180 ? -10.839 4.988 5.081 1.00 98.50 180 THR A O 1
ATOM 1471 N N . GLU A 1 181 ? -12.583 5.130 3.692 1.00 98.12 181 GLU A N 1
ATOM 1472 C CA . GLU A 1 181 ? -12.657 6.594 3.787 1.00 98.12 181 GLU A CA 1
ATOM 1473 C C . GLU A 1 181 ? -12.890 7.081 5.233 1.00 98.12 181 GLU A C 1
ATOM 1475 O O . GLU A 1 181 ? -12.308 8.079 5.662 1.00 98.12 181 GLU A O 1
ATOM 1480 N N . SER A 1 182 ? -13.713 6.371 6.015 1.00 98.12 182 SER A N 1
ATOM 1481 C CA . SER A 1 182 ? -13.956 6.701 7.426 1.00 98.12 182 SER A CA 1
ATOM 1482 C C . SER A 1 182 ? -12.706 6.509 8.287 1.00 98.12 182 SER A C 1
ATOM 1484 O O . SER A 1 182 ? -12.402 7.365 9.117 1.00 98.12 182 SER A O 1
ATOM 1486 N N . GLN A 1 183 ? -11.950 5.433 8.054 1.00 98.19 183 GLN A N 1
ATOM 1487 C CA . GLN A 1 183 ? -10.678 5.167 8.730 1.00 98.19 183 GLN A CA 1
ATOM 1488 C C . GLN A 1 183 ? -9.637 6.229 8.363 1.00 98.19 183 GLN A C 1
ATOM 1490 O O . GLN A 1 183 ? -9.016 6.805 9.253 1.00 98.19 183 GLN A O 1
ATOM 1495 N N . TYR A 1 184 ? -9.512 6.569 7.078 1.00 97.94 184 TYR A N 1
ATOM 1496 C CA . TYR A 1 184 ? -8.630 7.638 6.613 1.00 97.94 184 TYR A CA 1
ATOM 1497 C C . TYR A 1 184 ? -8.913 8.968 7.319 1.00 97.94 184 TYR A C 1
ATOM 1499 O O . TYR A 1 184 ? -7.992 9.576 7.852 1.00 97.94 184 TYR A O 1
ATOM 1507 N N . LYS A 1 185 ? -10.182 9.386 7.429 1.00 97.12 185 LYS A N 1
ATOM 1508 C CA . LYS A 1 185 ? -10.557 10.625 8.140 1.00 97.12 185 LYS A CA 1
ATOM 1509 C C . LYS A 1 185 ? -10.088 10.639 9.601 1.00 97.12 185 LYS A C 1
ATOM 1511 O O . LYS A 1 185 ? -9.699 11.694 10.103 1.00 97.12 185 LYS A O 1
ATOM 1516 N N . ILE A 1 186 ? -10.107 9.489 10.278 1.00 97.19 186 ILE A N 1
ATOM 1517 C CA . ILE A 1 186 ? -9.611 9.355 11.656 1.00 97.19 186 ILE A CA 1
ATOM 1518 C C . ILE A 1 186 ? -8.087 9.540 11.696 1.00 97.19 186 ILE A C 1
ATOM 1520 O O . ILE A 1 186 ? -7.602 10.353 12.485 1.00 97.19 186 ILE A O 1
ATOM 1524 N N . PHE A 1 187 ? -7.344 8.874 10.803 1.00 96.00 187 PHE A N 1
ATOM 1525 C CA . PHE A 1 187 ? -5.892 9.054 10.667 1.00 96.00 187 PHE A CA 1
ATOM 1526 C C . PHE A 1 187 ? -5.519 10.498 10.321 1.00 96.00 187 PHE A C 1
ATOM 1528 O O . PHE A 1 187 ? -4.669 11.084 10.987 1.00 96.00 187 PHE A O 1
ATOM 1535 N N . SER A 1 188 ? -6.185 11.115 9.342 1.00 94.44 188 SER A N 1
ATOM 1536 C CA . SER A 1 188 ? -5.915 12.504 8.963 1.00 94.44 188 SER A CA 1
ATOM 1537 C C . SER A 1 188 ? -6.128 13.459 10.126 1.00 94.44 188 SER A C 1
ATOM 1539 O O . SER A 1 188 ? -5.347 14.386 10.293 1.00 94.44 188 SER A O 1
ATOM 1541 N N . LYS A 1 189 ? -7.147 13.233 10.965 1.00 94.44 189 LYS A N 1
ATOM 1542 C CA . LYS A 1 189 ? -7.360 14.060 12.157 1.00 94.44 189 LYS A CA 1
ATOM 1543 C C . LYS A 1 189 ? -6.261 13.860 13.208 1.00 94.44 189 LYS A C 1
ATOM 1545 O O . LYS A 1 189 ? -5.859 14.835 13.834 1.00 94.44 189 LYS A O 1
ATOM 1550 N N . LYS A 1 190 ? -5.778 12.628 13.396 1.00 93.75 190 LYS A N 1
ATOM 1551 C CA . LYS A 1 190 ? -4.696 12.303 14.339 1.00 93.75 190 LYS A CA 1
ATOM 1552 C C . LYS A 1 190 ? -3.350 12.902 13.914 1.00 93.75 190 LYS A C 1
ATOM 1554 O O . LYS A 1 190 ? -2.655 13.466 14.752 1.00 93.75 190 LYS A O 1
ATOM 1559 N N . TYR A 1 191 ? -3.018 12.816 12.628 1.00 91.94 191 TYR A N 1
ATOM 1560 C CA . TYR A 1 191 ? -1.689 13.135 12.093 1.00 91.94 191 TYR A CA 1
ATOM 1561 C C . TYR A 1 191 ? -1.635 14.428 11.262 1.00 91.94 191 TYR A C 1
ATOM 1563 O O . TYR A 1 191 ? -0.644 14.684 10.585 1.00 91.94 191 TYR A O 1
ATOM 1571 N N . ASN A 1 192 ? -2.660 15.291 11.319 1.00 87.25 192 ASN A N 1
ATOM 1572 C CA . ASN A 1 192 ? -2.728 16.524 10.512 1.00 87.25 192 ASN A CA 1
ATOM 1573 C C . ASN A 1 192 ? -1.524 17.473 10.673 1.00 87.25 192 ASN A C 1
ATOM 1575 O O . ASN A 1 192 ? -1.270 18.290 9.791 1.00 87.25 192 ASN A O 1
ATOM 1579 N N . SER A 1 193 ? -0.800 17.389 11.789 1.00 86.62 193 SER A N 1
ATOM 1580 C CA . SER A 1 193 ? 0.371 18.215 12.081 1.00 86.62 193 SER A CA 1
ATOM 1581 C C . SER A 1 193 ? 1.698 17.468 11.950 1.00 86.62 193 SER A C 1
ATOM 1583 O O . SER A 1 193 ? 2.730 18.038 12.299 1.00 86.62 193 SER A O 1
ATOM 1585 N N . ILE A 1 194 ? 1.681 16.200 11.531 1.00 86.69 194 ILE A N 1
ATOM 1586 C CA . ILE A 1 194 ? 2.862 15.340 11.408 1.00 86.69 194 ILE A CA 1
ATOM 1587 C C . ILE A 1 194 ? 2.906 14.836 9.960 1.00 86.69 194 ILE A C 1
ATOM 1589 O O . ILE A 1 194 ? 2.378 13.767 9.665 1.00 86.69 194 ILE A O 1
ATOM 1593 N N . PRO A 1 195 ? 3.492 15.613 9.026 1.00 84.06 195 PRO A N 1
ATOM 1594 C CA . PRO A 1 195 ? 3.394 15.331 7.594 1.00 84.06 195 PRO A CA 1
ATOM 1595 C C . PRO A 1 195 ? 3.874 13.937 7.179 1.00 84.06 195 PRO A C 1
ATOM 1597 O O . PRO A 1 195 ? 3.305 13.361 6.260 1.00 84.06 195 PRO A O 1
ATOM 1600 N N . ASN A 1 196 ? 4.888 13.391 7.857 1.00 85.19 196 ASN A N 1
ATOM 1601 C CA . ASN A 1 196 ? 5.442 12.074 7.530 1.00 85.19 196 ASN A CA 1
ATOM 1602 C C . ASN A 1 196 ? 4.528 10.915 7.955 1.00 85.19 196 ASN A C 1
ATOM 1604 O O . ASN A 1 196 ? 4.547 9.867 7.313 1.00 85.19 196 ASN A O 1
ATOM 1608 N N . ASP A 1 197 ? 3.702 11.122 8.982 1.00 86.12 197 ASP A N 1
ATOM 1609 C CA . ASP A 1 197 ? 2.784 10.108 9.512 1.00 86.12 197 ASP A CA 1
ATOM 1610 C C . ASP A 1 197 ? 1.384 10.230 8.894 1.00 86.12 197 ASP A C 1
ATOM 1612 O O . ASP A 1 197 ? 0.522 9.375 9.099 1.00 86.12 197 ASP A O 1
ATOM 1616 N N . LEU A 1 198 ? 1.134 11.303 8.138 1.00 92.19 198 LEU A N 1
ATOM 1617 C CA . LEU A 1 198 ? -0.121 11.504 7.434 1.00 92.19 198 LEU A CA 1
ATOM 1618 C C . LEU A 1 198 ? -0.216 10.498 6.276 1.00 92.19 198 LEU A C 1
ATOM 1620 O O . LEU A 1 198 ? 0.619 10.545 5.374 1.00 92.19 198 LEU A O 1
ATOM 1624 N N . PRO A 1 199 ? -1.245 9.633 6.234 1.00 95.38 199 PRO A N 1
ATOM 1625 C CA . PRO A 1 199 ? -1.446 8.770 5.081 1.00 95.38 199 PRO A CA 1
ATOM 1626 C C . PRO A 1 199 ? -1.797 9.603 3.847 1.00 95.38 199 PRO A C 1
ATOM 1628 O O . PRO A 1 199 ? -2.647 10.490 3.906 1.00 95.38 199 PRO A O 1
ATOM 1631 N N . ILE A 1 200 ? -1.165 9.315 2.715 1.00 94.88 200 ILE A N 1
ATOM 1632 C CA . ILE A 1 200 ? -1.351 10.033 1.453 1.00 94.88 200 ILE A CA 1
ATOM 1633 C C . ILE A 1 200 ? -1.877 9.052 0.411 1.00 94.88 200 ILE A C 1
ATOM 1635 O O . ILE A 1 200 ? -1.336 7.963 0.234 1.00 94.88 200 ILE A O 1
ATOM 1639 N N . MET A 1 201 ? -2.949 9.428 -0.284 1.00 95.75 201 MET A N 1
ATOM 1640 C CA . MET A 1 201 ? -3.435 8.637 -1.414 1.00 95.75 201 MET A CA 1
ATOM 1641 C C . MET A 1 201 ? -2.387 8.681 -2.545 1.00 95.75 201 MET A C 1
ATOM 1643 O O . MET A 1 201 ? -1.996 9.789 -2.923 1.00 95.75 201 MET A O 1
ATOM 1647 N N . PRO A 1 202 ? -1.939 7.529 -3.071 1.00 94.44 202 PRO A N 1
ATOM 1648 C CA . PRO A 1 202 ? -1.028 7.465 -4.213 1.00 94.44 202 PRO A CA 1
ATOM 1649 C C . PRO A 1 202 ? -1.689 7.947 -5.514 1.00 94.44 202 PRO A C 1
ATOM 1651 O O . PRO A 1 202 ? -2.894 7.672 -5.730 1.00 94.44 202 PRO A O 1
#

Foldseek 3Di:
DDDDDDDDDDDDDDDDDPPDPPPPPPPPPPPDPAQDQLNLLVLCVVVCLQVQAPDDDPNVPSVPDDSQDLSSLFKWKDQLVCLQVVNCPRTVVSVQSSVVSVVAGWDWAQDPCCVQQVWIAIVNDIWNQDHPVCVVVVNSSLSNVQRVQVVVQVSCVVSVNQWGWFWAQSPRGIMIGTDHPSSLVSQCSNCVPPRRGRTHRD

Sequence (202 aa):
MKCLFPLLLLTIIVSCQNKKESETIKTAVVKEPQMTDNEFVLKLIEVGFFKHTESTIDTTKMDSLNVYDENTNKFVRIDAEELAEFNFDSFVPQLKKILAKRNVSLSVEKTEEIEKTYEIKINNLRVQLYNEWQLNDGSFWKAASTNFFKSLNQILKENKVEERFYLVNGGNDLSALLLTESQYKIFSKKYNSIPNDLPIMP

pLDDT: mean 85.19, std 19.88, range [33.47, 98.75]

=== Feature glossary ===
Each block in this record encodes a different view of the same protein. In brief:

Predicted aligned error. PAE(i, j) answers: if I align the pred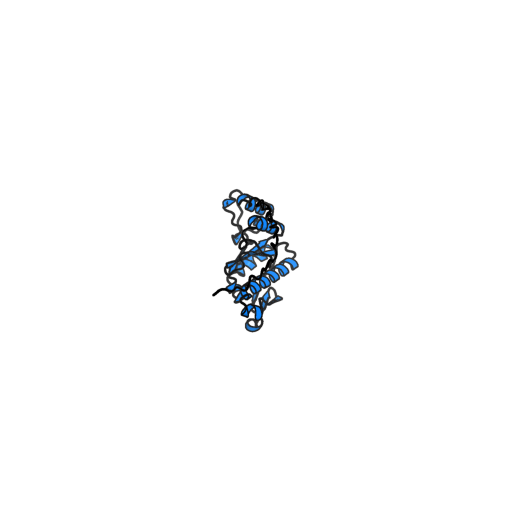icted and true structures on residue i, how far off (in Å) do I expect residue j to be? A block-diagonal PAE matrix with low values on the blocks and high values off-diagonal is the signature of a multi-domain protein with confidently predicted domains but uncertain inter-domain orientation.

Contact-map, Ramachandran, and PAE plots. Plot images: a contact map (which residues are close in 3D, as an N×N binary image), a Ramachandran scatter (backbone torsion angles, revealing secondary-structure composition at a glance), and — for AlphaFold structures — a PAE heatmap (pairwise prediction confidence).

Backbone torsions (φ/ψ). φ (phi) and ψ (psi) are the two rotatable backbone dihedrals per residue: φ is the C(i-1)–N–Cα–C torsion, ψ is the N–Cα–C–N(i+1) torsion, both in degrees on (−180°, 180°]. α-helical residues cluster near (−60°, −45°); β-strand residues near (−120°, +130°). A Ramachandran plot is simply a scatter of (φ, ψ) for every residue.

Foldseek 3Di. A 3Di character summarizes, for each residue, the relative orientation of the Cα frame of its nearest spatial neighbor. Because it encodes fold topology rather than chemistry, 3Di alignments detect remote structural similarity that sequence alignment misses.

Radius of gyration, Cα contacts, bounding box. Three whole-structure scalars: the radius of gyration (RMS distance of Cα from centroid, in Å), the count of Cα–Cα contacts (pairs closer than 8 Å and separated by more than four residues in sequence — i.e. tertiary, not local, contacts), and the bounding-box dimensions. Together they distinguish compact globular folds from extended fibres or disordered chains.

Sequence. Sequence gives the chain of amino acids in standard one-letter code (A=alanine, C=cysteine, …, Y=tyrosine), read N→C. It is the only feature that is directly encoded by the gene; all structural features are derived from the folded form of this sequence.

mmCIF coordinates. Atomic coordinates in PDBx/mmCIF format — the same representation the Protein Data Bank distributes. Each line of the _atom_site loop places one backbone atom in Cartesian space (units: ångströms, origin: arbitrary).

Secondary structure (3-state, P-SEA). Three-state secondary structure (P-SEA) collapses the eight DSSP classes into helix (a), strand (b), and coil (c). P-SEA assigns these from Cα geometry alone — distances and angles — without requiring backbone oxygens, so it works on any Cα trace.

InterPro / GO / CATH / organism. Functional annotations link the protein to curated databases. InterPro entries identify conserved domains and families by matching the sequence against member-database signatures (Pfam, PROSITE, CDD, …). Gene Ontology (GO) terms describe molecular function, biological process, and cellular component in a controlled vocabulary. CATH places the structure in a hierarchical fold classification (Class/Architecture/Topology/Homologous-superfamily). The organism is the source species.

B-f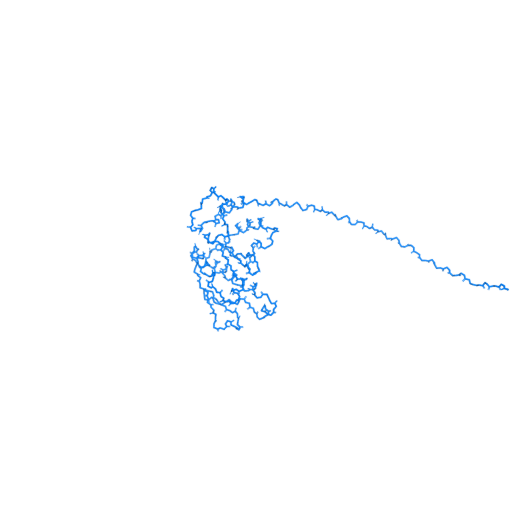actor. B-factor (Debye–Waller factor) reflects atomic displacement in the crystal lattice. It is an experimental observable (units Å²), not a prediction; low values mean the atom is pinned down, high values mean it moves or is heterogeneous across the crystal.

Rendered structure images. Structure images are PyMOL renders from six orthogonal camera directions. Cartoon representation draws helices as coils and strands as arrows; sticks shows the backbone as bonds; surface shows the solvent-excluded envelope. Rainbow coloring maps sequence position to hue (blue→red, N→C); chain coloring assigns a distinct color per polypeptide.

Solvent-accessible surface area. Solvent-accessible surface area (SASA) is the area in Å² traced out by the centre of a 1.4 Å probe sphere (a water molecule) rolled over the protein's van der Waals surface (Shrake–Rupley / Lee–Richards construction). Buried residues have near-zero SASA; fully exposed residues can exceed 200 Å². The total SASA scales roughly with the number of surface residues.

Secondary structure (8-state, DSSP). The SS8 string is DSSP's per-residue secondary-structure call. α-helix (H) means an i→i+4 H-bond ladder; β-strand (E) means the residue participates in a β-sheet; 3₁₀ (G) and π (I) are tighter and wider helices; T/S are turns/bends; '-' is loop.

pLDDT. For AlphaFold models, the B-factor field carries pLDDT — the model's own estimate of local accuracy on a 0–100 scale. Regions with pLDDT<50 should be treated as essentially unmodeled; they often correspond to intrinsically disordered segments.

Nearest PDB structures. Nearest PDB neighbors are the top structural matches found by Foldseek when searching this structure against the entire Protein Data Bank. Each hit reports a TM-score (0 to 1; >0.5 almost always implies the same fold) and an E-value. These are *structural* homologs — they may share no detectable sequence similarity.